Protein AF-A0A9P0MMF0-F1 (afdb_monomer)

pLDDT: mean 80.76, std 12.49, range [41.5, 97.56]

Radius of gyration: 21.93 Å; Cα contacts (8 Å, |Δi|>4): 156; chains: 1; bounding box: 60×28×64 Å

Nearest PDB structures (foldseek):
  7ung-assembly1_B9  TM=4.465E-01  e=8.624E+00  Homo sapiens

Sequence (219 aa):
MDAMSAESNEEVDNYVSAQYLHLIILSGMYTRLDRSHRLFTFVQLLIYLCILVFHYITIGLATLQLMEVSLVTFGEAVHFCLLIQLVIILIVFIQTKHNSIALFHRAMAENFFDYSENYEGIKERLKQEIRKERRFLVMIPILVGLAVVAIMVLTPQVDKYGTFDFSKISSDFNQHLPFPYMVYPYQNEQGFGYYASVILQLVVATLTGGSIGVSLSHL

Solvent-accessible surface area (backbone atoms only — not comparable to full-atom values): 12226 Å² total; per-residue (Å²): 135,87,82,76,52,70,71,63,38,53,55,31,52,49,46,48,40,68,75,51,40,67,47,42,51,69,27,54,69,44,75,69,76,47,81,87,51,36,64,59,46,51,52,51,49,51,51,50,52,53,53,50,53,52,48,40,54,30,38,50,57,31,27,66,61,27,59,78,33,24,60,67,61,19,52,52,39,50,50,51,39,53,50,50,52,50,46,53,52,50,38,54,52,44,63,78,38,41,68,62,54,50,52,52,47,37,47,61,59,70,42,76,66,79,72,86,57,97,46,69,70,56,55,53,50,50,53,51,50,53,50,51,51,52,52,52,60,61,43,48,64,54,53,52,50,51,49,52,53,48,46,70,65,46,47,69,61,52,49,77,79,44,62,71,43,67,69,64,48,63,74,77,31,52,77,87,44,95,67,28,67,53,62,64,100,61,74,46,92,56,69,69,40,26,56,51,50,49,52,52,51,52,51,49,51,46,29,47,54,32,43,50,52,56,57,59,75,75,113

Organism: Nezara viridula (NCBI:txid85310)

Secondary structure (DSSP, 8-state):
-----HHHHHHHHHHHHHHHTTHHHHTTS-----TTTHHHHHHHHHHHHHHHHHHHHHHHHHHHHHTTT-HHHHHHHHHHHHHHHHHHHHHHHHHHTHHHHHHHHHHHHTTSS---S--HHHHHHHHHHHHHHHHHHHHHHHHHHHHHHHHHHHHHHHHTTS---HHHHHHHS-TTSSSTT---SS--SSHHHHHHHHHHHHHHHHHHHHHHHHHHTT-

Structure (mmCIF, N/CA/C/O backbone):
data_AF-A0A9P0MMF0-F1
#
_entry.id   AF-A0A9P0MMF0-F1
#
loop_
_atom_site.group_PDB
_atom_site.id
_atom_site.type_symbol
_atom_site.label_atom_id
_atom_site.label_alt_id
_atom_site.label_comp_id
_atom_site.label_asym_id
_atom_site.label_entity_id
_atom_site.label_seq_id
_atom_site.pdbx_PDB_ins_code
_atom_site.Cartn_x
_atom_site.Cartn_y
_atom_site.Cartn_z
_atom_site.occupancy
_atom_site.B_iso_or_equiv
_atom_site.auth_seq_id
_atom_site.auth_comp_id
_atom_site.auth_asym_id
_atom_site.auth_atom_id
_atom_site.pdbx_PDB_model_num
ATOM 1 N N . MET A 1 1 ? -13.845 15.999 32.558 1.00 41.50 1 MET A N 1
ATOM 2 C CA . MET A 1 1 ? -14.325 14.883 31.717 1.00 41.50 1 MET A CA 1
ATOM 3 C C . MET A 1 1 ? -13.159 13.925 31.515 1.00 41.50 1 MET A C 1
ATOM 5 O O . MET A 1 1 ? -12.514 13.964 30.477 1.00 41.50 1 MET A O 1
ATOM 9 N N . ASP A 1 2 ? -12.858 13.109 32.528 1.00 44.44 2 ASP A N 1
ATOM 10 C CA . ASP A 1 2 ? -11.905 11.992 32.421 1.00 44.44 2 ASP A CA 1
ATOM 11 C C . ASP A 1 2 ? -12.627 10.790 31.803 1.00 44.44 2 ASP A C 1
ATOM 13 O O . ASP A 1 2 ? -12.943 9.807 32.462 1.00 44.44 2 ASP A O 1
ATOM 17 N N . ALA A 1 3 ? -12.982 10.915 30.523 1.00 47.97 3 ALA A N 1
ATOM 18 C CA . ALA A 1 3 ? -13.760 9.902 29.813 1.00 47.97 3 ALA A CA 1
ATOM 19 C C . ALA A 1 3 ? -12.915 8.707 29.327 1.00 47.97 3 ALA A C 1
ATOM 21 O O . ALA A 1 3 ? -13.451 7.820 28.678 1.00 47.97 3 ALA A O 1
ATOM 22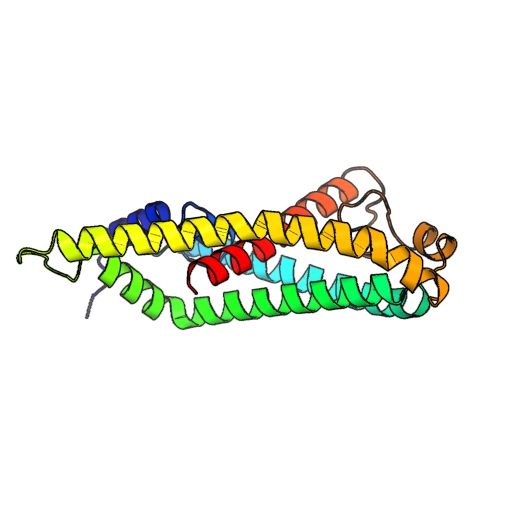 N N . MET A 1 4 ? -11.614 8.653 29.627 1.00 53.34 4 MET A N 1
ATOM 23 C CA . MET A 1 4 ? -10.721 7.561 29.218 1.00 53.34 4 MET A CA 1
ATOM 24 C C . MET A 1 4 ? -10.186 6.824 30.448 1.00 53.34 4 MET A C 1
ATOM 26 O O . MET A 1 4 ? -9.011 6.962 30.797 1.00 53.34 4 MET A O 1
ATOM 30 N N . SER A 1 5 ? -11.034 6.058 31.136 1.00 60.72 5 SER A N 1
ATOM 31 C CA . SER A 1 5 ? -10.500 5.028 32.029 1.00 60.72 5 SER A CA 1
ATOM 32 C C . SER A 1 5 ? -9.844 3.946 31.167 1.00 60.72 5 SER A C 1
ATOM 34 O O . SER A 1 5 ? -10.371 3.573 30.116 1.00 60.72 5 SER A O 1
ATOM 36 N N . ALA A 1 6 ? -8.672 3.469 31.593 1.00 60.72 6 ALA A N 1
ATOM 37 C CA . ALA A 1 6 ? -7.896 2.477 30.850 1.00 60.72 6 ALA A CA 1
ATOM 38 C C . ALA A 1 6 ? -8.685 1.176 30.604 1.00 60.72 6 ALA A C 1
ATOM 40 O O . ALA A 1 6 ? -8.571 0.608 29.526 1.00 60.72 6 ALA A O 1
ATOM 41 N N . GLU A 1 7 ? -9.544 0.773 31.546 1.00 57.06 7 GLU A N 1
ATOM 42 C CA . GLU A 1 7 ? -10.415 -0.405 31.410 1.00 57.06 7 GLU A CA 1
ATOM 43 C C . GLU A 1 7 ? -11.392 -0.288 30.227 1.00 57.06 7 GLU A C 1
ATOM 45 O O . GLU A 1 7 ? -11.557 -1.246 29.481 1.00 57.06 7 GLU A O 1
ATOM 50 N N . SER A 1 8 ? -11.969 0.896 29.968 1.00 64.50 8 SER A N 1
ATOM 51 C CA . SER A 1 8 ? -12.883 1.063 28.822 1.00 64.50 8 SER A CA 1
ATOM 52 C C . SER A 1 8 ? -12.167 1.037 27.467 1.00 64.50 8 SER A C 1
ATOM 54 O O . SER A 1 8 ? -12.783 0.734 26.450 1.00 64.50 8 SER A O 1
ATOM 56 N N . ASN A 1 9 ? -10.865 1.337 27.427 1.00 74.62 9 ASN A N 1
ATOM 57 C CA . ASN A 1 9 ? -10.094 1.312 26.183 1.00 74.62 9 ASN A CA 1
ATOM 58 C C . ASN A 1 9 ? -9.786 -0.125 25.740 1.00 74.62 9 ASN A C 1
ATOM 60 O O . ASN A 1 9 ? -9.809 -0.410 24.543 1.00 74.62 9 ASN A O 1
ATOM 64 N N . GLU A 1 10 ? -9.543 -1.029 26.692 1.00 79.62 10 GLU A N 1
ATOM 65 C CA . GLU A 1 10 ? -9.273 -2.441 26.410 1.00 79.62 10 GLU A CA 1
ATOM 66 C C . GLU A 1 10 ? -10.510 -3.145 25.825 1.00 79.62 10 GLU A C 1
ATOM 68 O O . GLU A 1 10 ? -10.402 -3.895 24.852 1.00 79.62 10 GLU A O 1
ATOM 73 N N . GLU A 1 11 ? -11.704 -2.853 26.348 1.00 78.88 11 GLU A N 1
ATOM 74 C CA . GLU A 1 11 ? -12.969 -3.370 25.806 1.00 78.88 11 GLU A CA 1
ATOM 75 C C . GLU A 1 11 ? -13.194 -2.937 24.349 1.00 78.88 11 GLU A C 1
ATOM 77 O O . GLU A 1 11 ? -13.577 -3.752 23.504 1.00 78.88 11 GLU A O 1
ATOM 82 N N . VAL A 1 12 ? -12.892 -1.674 24.030 1.00 79.56 12 VAL A N 1
ATOM 83 C CA . VAL A 1 12 ? -12.996 -1.135 22.667 1.00 79.56 12 VAL A CA 1
ATOM 84 C C . VAL A 1 12 ? -11.979 -1.787 21.734 1.00 79.56 12 VAL A C 1
ATOM 86 O O . VAL A 1 12 ? -12.347 -2.224 20.643 1.00 79.56 12 VAL A O 1
ATOM 89 N N . ASP A 1 13 ? -10.721 -1.915 22.159 1.00 82.38 13 ASP A N 1
ATOM 90 C CA . ASP A 1 13 ? -9.667 -2.555 21.366 1.00 82.38 13 ASP A CA 1
ATOM 91 C C . ASP A 1 13 ? -9.987 -4.041 21.087 1.00 82.38 13 ASP A C 1
ATOM 93 O O . ASP A 1 13 ? -9.744 -4.536 19.976 1.00 82.38 13 ASP A O 1
ATOM 97 N N . ASN A 1 14 ? -10.585 -4.745 22.055 1.00 83.06 14 ASN A N 1
ATOM 98 C CA . ASN A 1 14 ? -11.053 -6.123 21.895 1.00 83.06 14 ASN A CA 1
ATOM 99 C C . ASN A 1 14 ? -12.240 -6.220 20.930 1.00 83.06 14 ASN A C 1
ATOM 101 O O . ASN A 1 14 ? -12.246 -7.090 20.056 1.00 83.06 14 ASN A O 1
ATOM 105 N N . TYR A 1 15 ? -13.211 -5.307 21.031 1.00 82.50 15 TYR A N 1
ATOM 106 C CA . TYR A 1 15 ? -14.334 -5.230 20.096 1.00 82.50 15 TYR A CA 1
ATOM 107 C C . TYR A 1 15 ? -13.856 -4.983 18.658 1.00 82.50 15 TYR A C 1
ATOM 109 O O . TYR A 1 15 ? -14.227 -5.721 17.745 1.00 82.50 15 TYR A O 1
ATOM 117 N N . VAL A 1 16 ? -12.978 -3.995 18.460 1.00 81.19 16 VAL A N 1
ATOM 118 C CA . VAL A 1 16 ? -12.380 -3.666 17.155 1.00 81.19 16 VAL A CA 1
ATOM 119 C C . VAL A 1 16 ? -11.636 -4.874 16.588 1.00 81.19 16 VAL A C 1
ATOM 121 O O . VAL A 1 16 ? -11.843 -5.240 15.432 1.00 81.19 16 VAL A O 1
ATOM 124 N N . SER A 1 17 ? -10.819 -5.543 17.405 1.00 80.06 17 SER A N 1
ATOM 125 C CA . SER A 1 17 ? -10.075 -6.734 16.975 1.00 80.06 17 SER A CA 1
ATOM 126 C C . SER A 1 17 ? -10.996 -7.906 16.620 1.00 80.06 17 SER A C 1
ATOM 128 O O . SER A 1 17 ? -10.697 -8.657 15.694 1.00 80.06 17 SER A O 1
ATOM 130 N N . ALA A 1 18 ? -12.123 -8.065 17.318 1.00 81.19 18 ALA A N 1
ATOM 131 C CA . ALA A 1 18 ? -13.101 -9.109 17.027 1.00 81.19 18 ALA A CA 1
A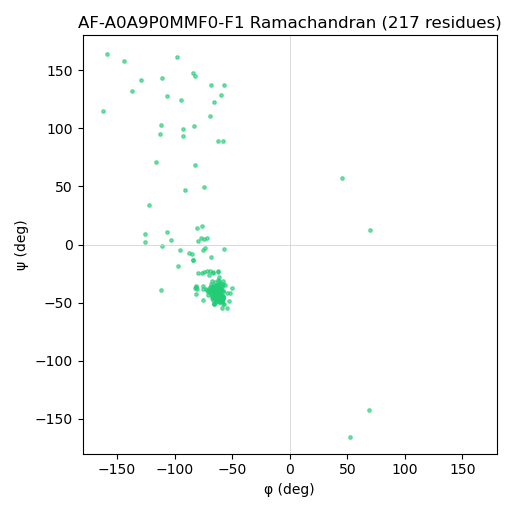TOM 132 C C . ALA A 1 18 ? -13.890 -8.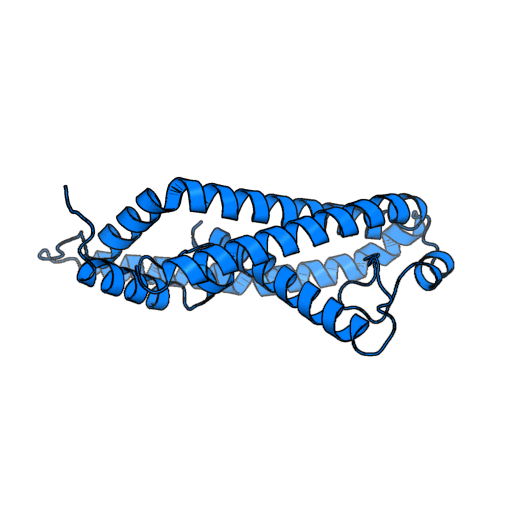836 15.734 1.00 81.19 18 ALA A C 1
ATOM 134 O O . ALA A 1 18 ? -14.144 -9.770 14.974 1.00 81.19 18 ALA A O 1
ATOM 135 N N . GLN A 1 19 ? -14.264 -7.578 15.471 1.00 76.69 19 GLN A N 1
ATOM 136 C CA . GLN A 1 19 ? -15.075 -7.208 14.302 1.00 76.69 19 GLN A CA 1
ATOM 137 C C . GLN A 1 19 ? -14.252 -7.070 13.020 1.00 76.69 19 GLN A C 1
ATOM 139 O O . GLN A 1 19 ? -14.659 -7.554 11.965 1.00 76.69 19 GLN A O 1
ATOM 144 N N . TYR A 1 20 ? -13.077 -6.447 13.104 1.00 71.06 20 TYR A N 1
ATOM 145 C CA . TYR A 1 20 ? -12.258 -6.114 11.933 1.00 71.06 20 TYR A CA 1
ATOM 146 C C . TYR A 1 20 ? -11.068 -7.048 11.740 1.00 71.06 20 TYR A C 1
ATOM 148 O O . TYR A 1 20 ? -10.242 -6.827 10.848 1.00 71.06 20 TYR A O 1
ATOM 156 N N . LEU A 1 21 ? -10.960 -8.084 12.581 1.00 76.44 21 LEU A N 1
ATOM 157 C CA . LEU A 1 21 ? -9.743 -8.875 12.737 1.00 76.44 21 LEU A CA 1
ATOM 158 C C . LEU A 1 21 ? -8.540 -7.949 13.018 1.00 76.44 21 LEU A C 1
ATOM 160 O O . LEU A 1 21 ? -8.664 -6.754 13.293 1.00 76.44 21 LEU A O 1
ATOM 164 N N . HIS A 1 22 ? -7.326 -8.474 12.902 1.00 76.56 22 HIS A N 1
ATOM 165 C CA . HIS A 1 22 ? -6.120 -7.649 12.983 1.00 76.56 22 HIS A CA 1
ATOM 166 C C . HIS A 1 22 ? -5.868 -6.803 11.717 1.00 76.56 22 HIS A C 1
ATOM 168 O O . HIS A 1 22 ? -4.848 -6.123 11.639 1.00 76.56 22 HIS A O 1
ATOM 174 N N . LEU A 1 23 ? -6.778 -6.802 10.730 1.00 76.88 23 LEU A N 1
ATOM 175 C CA . LEU A 1 23 ? -6.591 -6.111 9.446 1.00 76.88 23 LEU A CA 1
ATOM 176 C C . LEU A 1 23 ? -6.602 -4.587 9.589 1.00 76.88 23 LEU A C 1
ATOM 178 O O . LEU A 1 23 ? -5.781 -3.909 8.971 1.00 76.88 23 LEU A O 1
ATOM 182 N N . ILE A 1 24 ? -7.481 -4.034 10.428 1.00 82.75 24 ILE A N 1
ATOM 183 C CA . ILE A 1 24 ? -7.551 -2.579 10.644 1.00 82.75 24 ILE A CA 1
ATOM 184 C C . ILE A 1 24 ? -6.298 -2.038 11.353 1.00 82.75 24 ILE A C 1
ATOM 186 O O . ILE A 1 24 ? -5.840 -0.930 11.079 1.00 82.75 24 ILE A O 1
ATOM 190 N N . ILE A 1 25 ? -5.691 -2.865 12.209 1.00 83.25 25 ILE A N 1
ATOM 191 C CA . ILE A 1 25 ? -4.440 -2.552 12.908 1.00 83.25 25 ILE A CA 1
ATOM 192 C C . ILE A 1 25 ? -3.256 -2.673 11.940 1.00 83.25 25 ILE A C 1
ATOM 194 O O . ILE A 1 25 ? -2.434 -1.763 11.850 1.00 83.25 25 ILE A O 1
ATOM 198 N N . LEU A 1 26 ? -3.184 -3.769 11.176 1.00 82.50 26 LEU A N 1
ATOM 199 C CA . LEU A 1 26 ? -2.110 -4.005 10.202 1.00 82.50 26 LEU A CA 1
ATOM 200 C C . LEU A 1 26 ? -2.097 -2.971 9.070 1.00 82.50 26 LEU A C 1
ATOM 202 O O . LEU A 1 26 ? -1.027 -2.584 8.615 1.00 82.50 26 LEU A O 1
ATOM 206 N N . SER A 1 27 ? -3.266 -2.488 8.646 1.00 85.56 27 SER A N 1
ATOM 207 C CA . SER A 1 27 ? -3.392 -1.424 7.638 1.00 85.56 27 SER A CA 1
ATOM 208 C C . SER A 1 27 ? -3.061 -0.021 8.166 1.00 85.56 27 SER A C 1
ATOM 210 O O . SER A 1 27 ? -3.063 0.937 7.397 1.00 85.56 27 SER A O 1
ATOM 212 N N . GLY A 1 28 ? -2.788 0.135 9.468 1.00 83.88 28 GLY A N 1
ATOM 213 C CA . GLY A 1 28 ? -2.536 1.441 10.087 1.00 83.88 28 GLY A CA 1
ATOM 214 C C . GLY A 1 28 ? -3.778 2.340 10.183 1.00 83.88 28 GLY A C 1
ATOM 215 O O . GLY A 1 28 ? -3.655 3.529 10.483 1.00 83.88 28 GLY A O 1
ATOM 216 N N . MET A 1 29 ? -4.967 1.780 9.942 1.00 85.69 29 MET A N 1
ATOM 217 C CA . MET A 1 29 ? -6.261 2.473 9.983 1.00 85.69 29 MET A CA 1
ATOM 218 C C . MET A 1 29 ? -6.845 2.537 11.402 1.00 85.69 29 MET A C 1
ATOM 220 O O . MET A 1 29 ? -7.835 3.222 11.637 1.00 85.69 29 MET A O 1
ATOM 224 N N . TYR A 1 30 ? -6.239 1.846 12.367 1.00 85.69 30 TYR A N 1
ATOM 225 C CA . TYR A 1 30 ? -6.592 1.947 13.777 1.00 85.69 30 TYR A CA 1
ATOM 226 C C . TYR A 1 30 ? -5.338 2.004 14.639 1.00 85.69 30 TYR A C 1
ATOM 228 O O . TYR A 1 30 ? -4.425 1.190 14.486 1.00 85.69 30 TYR A O 1
ATOM 236 N N . THR A 1 31 ? -5.304 2.961 15.561 1.00 85.38 31 THR A N 1
ATOM 237 C CA . THR A 1 31 ? -4.245 3.083 16.559 1.00 85.38 31 THR A CA 1
ATOM 238 C C . THR A 1 31 ? -4.780 2.649 17.915 1.00 85.38 31 THR A C 1
ATOM 240 O O . THR A 1 31 ? -5.827 3.117 18.354 1.00 85.38 31 THR A O 1
ATOM 243 N N . ARG A 1 32 ? -4.069 1.720 18.569 1.00 82.56 32 ARG A N 1
ATOM 244 C CA . ARG A 1 32 ? -4.454 1.210 19.890 1.00 82.56 32 ARG A CA 1
ATOM 245 C C . ARG A 1 32 ? -4.564 2.344 20.904 1.00 82.56 32 ARG A C 1
ATOM 247 O O . ARG A 1 32 ? -3.691 3.216 20.961 1.00 82.56 32 ARG A O 1
ATOM 254 N N . LEU A 1 33 ? -5.613 2.290 21.720 1.00 77.75 33 LEU A N 1
ATOM 255 C CA . LEU A 1 33 ? -5.929 3.316 22.718 1.00 77.75 33 LEU A CA 1
ATOM 256 C C . LEU A 1 33 ? -5.158 3.114 24.032 1.00 77.75 33 LEU A C 1
ATOM 258 O O . LEU A 1 33 ? -5.078 4.023 24.865 1.00 77.75 33 LEU A O 1
ATOM 262 N N . ASP A 1 34 ? -4.543 1.946 24.203 1.00 79.62 34 ASP A N 1
ATOM 263 C CA . ASP A 1 34 ? -3.713 1.620 25.355 1.00 79.62 34 ASP A CA 1
ATOM 264 C C . ASP A 1 34 ? -2.506 2.545 25.525 1.00 79.62 34 ASP A C 1
ATOM 266 O O . ASP A 1 34 ? -1.633 2.679 24.658 1.00 79.62 34 ASP A O 1
ATOM 270 N N . ARG A 1 35 ? -2.365 3.093 26.737 1.00 77.62 35 ARG A N 1
ATOM 271 C CA . ARG A 1 35 ? -1.243 3.971 27.099 1.00 77.62 35 ARG A CA 1
ATOM 272 C C . ARG A 1 35 ? 0.118 3.276 26.976 1.00 77.62 35 ARG A C 1
ATOM 274 O O . ARG A 1 35 ? 1.091 3.941 26.626 1.00 77.62 35 ARG A O 1
ATOM 281 N N . SER A 1 36 ? 0.182 1.967 27.235 1.00 81.50 36 SER A N 1
ATOM 282 C CA . SER A 1 36 ? 1.419 1.174 27.139 1.00 81.50 36 SER A CA 1
ATOM 283 C C . SER A 1 36 ? 1.896 1.013 25.688 1.00 81.50 36 SER A C 1
ATOM 285 O O . SER A 1 36 ? 3.086 1.136 25.402 1.00 81.50 36 SER A O 1
ATOM 287 N N . HIS A 1 37 ? 0.963 0.847 24.746 1.00 82.69 37 HIS A N 1
ATOM 288 C CA . HIS A 1 37 ? 1.261 0.585 23.334 1.00 82.69 37 HIS A CA 1
ATOM 289 C C . HIS A 1 37 ? 1.269 1.843 22.457 1.00 82.69 37 HIS A C 1
ATOM 291 O O . HIS A 1 37 ? 1.615 1.774 21.276 1.00 82.69 37 HIS A O 1
ATOM 297 N N . ARG A 1 38 ? 0.921 3.009 23.013 1.00 82.25 38 ARG A N 1
ATOM 298 C CA . ARG A 1 38 ? 0.817 4.265 22.261 1.00 82.25 38 ARG A CA 1
ATOM 299 C C . ARG A 1 38 ? 2.123 4.667 21.573 1.00 82.25 38 ARG A C 1
ATOM 301 O O . ARG A 1 38 ? 2.094 5.067 20.413 1.00 82.25 38 ARG A O 1
ATOM 308 N N . LEU A 1 39 ? 3.265 4.552 22.260 1.00 86.75 39 LEU A N 1
ATOM 309 C CA . LEU A 1 39 ? 4.565 4.887 21.664 1.00 86.75 39 LEU A CA 1
ATOM 310 C C . LEU A 1 39 ? 4.902 3.938 20.507 1.00 86.75 39 LEU A C 1
ATOM 312 O O . LEU A 1 39 ? 5.298 4.395 19.440 1.00 86.75 39 LEU A O 1
ATOM 316 N N . PHE A 1 40 ? 4.694 2.635 20.704 1.00 89.00 40 PHE A N 1
ATOM 317 C CA . PHE A 1 40 ? 4.931 1.625 19.674 1.00 89.00 40 PHE A CA 1
ATOM 318 C C . PHE A 1 40 ? 4.064 1.872 18.435 1.00 89.00 40 PHE A C 1
ATOM 320 O O . PHE A 1 40 ? 4.569 1.908 17.318 1.00 89.00 40 PHE A O 1
ATOM 327 N N . THR A 1 41 ? 2.777 2.139 18.648 1.00 87.56 41 THR A N 1
ATOM 328 C CA . THR A 1 41 ? 1.813 2.415 17.578 1.00 87.56 41 THR A CA 1
ATOM 329 C C . THR A 1 41 ? 2.176 3.686 16.806 1.00 87.56 41 THR A C 1
ATOM 331 O O . THR A 1 41 ? 2.104 3.716 15.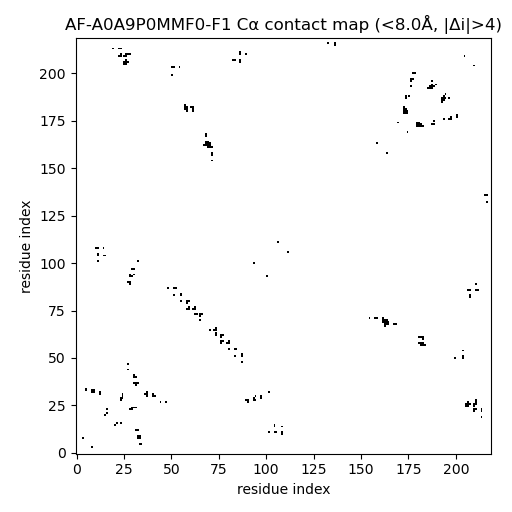580 1.00 87.56 41 THR A O 1
ATOM 334 N N . PHE A 1 42 ? 2.623 4.733 17.505 1.00 89.75 42 PHE A N 1
ATOM 335 C CA . PHE A 1 42 ? 3.094 5.962 16.869 1.00 89.75 42 PHE A CA 1
ATOM 336 C C . PHE A 1 42 ? 4.344 5.726 16.009 1.00 89.75 42 PHE A C 1
ATOM 338 O O . PHE A 1 42 ? 4.404 6.188 14.870 1.00 89.75 42 PHE A O 1
ATOM 345 N N . VAL A 1 43 ? 5.322 4.973 16.525 1.00 92.38 43 VAL A N 1
ATOM 346 C CA . VAL A 1 43 ? 6.535 4.610 15.776 1.00 92.38 43 VAL A CA 1
ATOM 347 C C . VAL A 1 43 ? 6.188 3.755 14.556 1.00 92.38 43 VAL A C 1
ATOM 349 O O . VAL A 1 43 ? 6.689 4.025 13.468 1.00 92.38 43 VAL A O 1
ATOM 352 N N . GLN A 1 44 ? 5.293 2.776 14.701 1.00 92.44 44 GLN A N 1
ATOM 353 C CA . GLN A 1 44 ? 4.801 1.954 13.594 1.00 92.44 44 GLN A CA 1
ATOM 354 C C . GLN A 1 44 ? 4.153 2.815 12.500 1.00 92.44 44 GLN A C 1
ATOM 356 O O . GLN A 1 44 ? 4.474 2.651 11.325 1.00 92.44 44 GLN A O 1
ATOM 361 N N . LEU A 1 45 ? 3.296 3.770 12.876 1.00 92.75 45 LEU A N 1
ATOM 362 C CA . LEU A 1 45 ? 2.648 4.677 11.929 1.00 92.75 45 LEU A CA 1
ATOM 363 C C . LEU A 1 45 ? 3.659 5.565 11.193 1.00 92.75 45 LEU A C 1
ATOM 365 O O . LEU A 1 45 ? 3.549 5.754 9.982 1.00 92.75 45 LEU A O 1
ATOM 369 N N . LEU A 1 46 ? 4.666 6.075 11.907 1.00 95.44 46 LEU A N 1
ATOM 370 C CA . LEU A 1 46 ? 5.746 6.850 11.303 1.00 95.44 46 LEU A CA 1
ATOM 371 C C . LEU A 1 46 ? 6.527 6.005 10.286 1.00 95.44 46 LEU A C 1
ATOM 373 O O . LEU A 1 46 ? 6.764 6.461 9.170 1.00 95.44 46 LEU A O 1
ATOM 377 N N . ILE A 1 47 ? 6.866 4.761 10.641 1.00 95.81 47 ILE A N 1
ATOM 378 C CA . ILE A 1 47 ? 7.539 3.815 9.740 1.00 95.81 47 ILE A CA 1
ATOM 379 C C . ILE A 1 47 ? 6.682 3.558 8.495 1.00 95.81 47 ILE A C 1
ATOM 381 O O . ILE A 1 47 ? 7.199 3.627 7.381 1.00 95.81 47 ILE A O 1
ATOM 385 N N . TYR A 1 48 ? 5.379 3.314 8.654 1.00 95.31 48 TYR A N 1
ATOM 386 C CA . TYR A 1 48 ? 4.467 3.094 7.529 1.00 95.31 48 TYR A CA 1
ATOM 387 C C . TYR A 1 48 ? 4.389 4.305 6.603 1.00 95.31 48 TYR A C 1
ATOM 389 O O . TYR A 1 48 ? 4.513 4.148 5.389 1.00 95.31 48 TYR A O 1
ATOM 397 N N . LEU A 1 49 ? 4.265 5.515 7.155 1.00 96.19 49 LEU A N 1
ATOM 398 C CA . LEU A 1 49 ? 4.276 6.745 6.363 1.00 96.19 49 LEU A CA 1
ATOM 399 C C . LEU A 1 49 ? 5.600 6.926 5.614 1.00 96.19 49 LEU A C 1
ATOM 401 O O . LEU A 1 49 ? 5.581 7.232 4.424 1.00 96.19 49 LEU A O 1
ATOM 405 N N . CYS A 1 50 ? 6.741 6.683 6.263 1.00 97.44 50 CYS A N 1
ATOM 406 C CA . CYS A 1 50 ? 8.047 6.746 5.607 1.00 97.44 50 CYS A CA 1
ATOM 407 C C . CYS A 1 50 ? 8.157 5.743 4.450 1.00 97.44 50 CYS A C 1
ATOM 409 O O . CYS A 1 50 ? 8.613 6.114 3.369 1.00 97.44 50 CYS A O 1
ATOM 411 N N . ILE A 1 51 ? 7.708 4.498 4.649 1.00 97.06 51 ILE A N 1
ATOM 412 C CA . ILE A 1 51 ? 7.713 3.462 3.607 1.00 97.06 51 ILE A CA 1
ATOM 413 C C . ILE A 1 51 ? 6.808 3.866 2.436 1.00 97.06 51 ILE A C 1
ATOM 415 O O . ILE A 1 51 ? 7.237 3.768 1.286 1.00 97.06 51 ILE A O 1
ATOM 419 N N . LEU A 1 52 ? 5.589 4.345 2.706 1.00 96.69 52 LEU A N 1
ATOM 420 C CA . LEU A 1 52 ? 4.641 4.763 1.669 1.00 96.69 52 LEU A CA 1
ATOM 421 C C . LEU A 1 52 ? 5.159 5.966 0.875 1.00 96.69 52 LEU A C 1
ATOM 423 O O . LEU A 1 52 ? 5.117 5.939 -0.350 1.00 96.69 52 LEU A O 1
ATOM 427 N N . VAL A 1 53 ? 5.701 6.990 1.542 1.00 97.56 53 VAL A N 1
ATOM 428 C CA . VAL A 1 53 ? 6.291 8.163 0.872 1.00 97.56 53 VAL A CA 1
ATOM 429 C C . VAL A 1 53 ? 7.505 7.762 0.035 1.00 97.56 53 VAL A C 1
ATOM 431 O O . VAL A 1 53 ? 7.639 8.206 -1.104 1.00 97.56 53 VAL A O 1
ATOM 434 N N . PHE A 1 54 ? 8.363 6.882 0.556 1.00 97.12 54 PHE A N 1
ATOM 435 C CA . PHE A 1 54 ? 9.497 6.352 -0.198 1.00 97.12 54 PHE A CA 1
ATOM 436 C C . PHE A 1 54 ? 9.046 5.622 -1.477 1.00 97.12 54 PHE A C 1
ATOM 438 O O . PHE A 1 54 ? 9.592 5.881 -2.552 1.00 97.12 54 PHE A O 1
ATOM 445 N N . HIS A 1 55 ? 8.019 4.766 -1.396 1.00 96.75 55 HIS A N 1
ATOM 446 C CA . HIS A 1 55 ? 7.476 4.072 -2.574 1.00 96.75 55 HIS A CA 1
ATOM 447 C C . HIS A 1 55 ? 6.748 5.021 -3.528 1.00 96.75 55 HIS A C 1
ATOM 449 O O . HIS A 1 55 ? 6.886 4.891 -4.738 1.00 96.75 55 HIS A O 1
ATOM 455 N N . TYR A 1 56 ? 6.039 6.024 -3.009 1.00 96.06 56 TYR A N 1
ATOM 456 C CA . TYR A 1 56 ? 5.393 7.047 -3.829 1.00 96.06 56 TYR A CA 1
ATOM 457 C C . TYR A 1 56 ? 6.408 7.808 -4.693 1.00 96.06 56 TYR A C 1
ATOM 459 O O . TYR A 1 56 ? 6.201 7.969 -5.894 1.00 96.06 56 TYR A O 1
ATOM 467 N N . ILE A 1 57 ? 7.529 8.232 -4.099 1.00 96.12 57 ILE A N 1
ATOM 468 C CA . ILE A 1 57 ? 8.588 8.959 -4.815 1.00 96.12 57 ILE A CA 1
ATOM 469 C C . ILE A 1 57 ? 9.264 8.054 -5.851 1.00 96.12 57 ILE A C 1
ATOM 471 O O . ILE A 1 57 ? 9.430 8.452 -7.000 1.00 96.12 57 ILE A O 1
ATOM 475 N N . THR A 1 58 ? 9.649 6.838 -5.465 1.00 94.69 58 THR A N 1
ATOM 476 C CA . THR A 1 58 ? 10.376 5.904 -6.347 1.00 94.69 58 THR A CA 1
ATOM 477 C C . THR A 1 58 ? 9.522 5.415 -7.518 1.00 94.69 58 THR A C 1
ATOM 479 O O . THR A 1 58 ? 10.006 5.415 -8.649 1.00 94.69 58 THR A O 1
ATOM 482 N N . ILE A 1 59 ? 8.245 5.080 -7.293 1.00 94.50 59 ILE A N 1
ATOM 483 C CA . ILE A 1 59 ? 7.310 4.738 -8.377 1.00 94.50 59 ILE A CA 1
ATOM 484 C C . ILE A 1 59 ? 7.020 5.974 -9.234 1.00 94.50 59 ILE A C 1
ATOM 486 O O . ILE A 1 59 ? 6.977 5.865 -10.456 1.00 94.50 59 ILE A O 1
ATOM 490 N N . GLY A 1 60 ? 6.895 7.164 -8.637 1.00 93.44 60 GLY A N 1
ATOM 491 C CA . GLY A 1 60 ? 6.707 8.409 -9.387 1.00 93.44 60 GLY A CA 1
ATOM 492 C C . GLY A 1 60 ? 7.868 8.706 -10.342 1.00 93.44 60 GLY A C 1
ATOM 493 O O . GLY A 1 60 ? 7.643 9.041 -11.503 1.00 93.44 60 GLY A O 1
ATOM 494 N N . LEU A 1 61 ? 9.111 8.509 -9.892 1.00 92.25 61 LEU A N 1
ATOM 495 C CA . LEU A 1 61 ? 10.303 8.638 -10.738 1.00 92.25 61 LEU A CA 1
ATOM 496 C C . LEU A 1 61 ? 10.334 7.585 -11.852 1.00 92.25 61 LEU A C 1
ATOM 498 O O . LEU A 1 61 ? 10.595 7.926 -13.004 1.00 92.25 61 LEU A O 1
ATOM 502 N N . ALA A 1 62 ? 10.018 6.329 -11.531 1.00 90.94 62 ALA A N 1
ATOM 503 C CA . ALA A 1 62 ? 9.930 5.268 -12.529 1.00 90.94 62 ALA A CA 1
ATOM 504 C C . ALA A 1 62 ? 8.833 5.528 -13.571 1.00 90.94 62 ALA A C 1
ATOM 506 O O . ALA A 1 62 ? 9.020 5.271 -14.756 1.00 90.94 62 ALA A O 1
ATOM 507 N N . THR A 1 63 ? 7.706 6.104 -13.151 1.00 91.69 63 THR A N 1
ATOM 508 C CA . THR A 1 63 ? 6.589 6.457 -14.033 1.00 91.69 63 THR A CA 1
ATOM 509 C C . THR A 1 63 ? 7.040 7.416 -15.136 1.00 91.69 63 THR A C 1
ATOM 511 O O . THR A 1 63 ? 6.669 7.234 -16.292 1.00 91.69 63 THR A O 1
ATOM 514 N N . LEU A 1 64 ? 7.901 8.392 -14.824 1.00 89.62 64 LEU A N 1
ATOM 515 C CA . LEU A 1 64 ? 8.453 9.304 -15.834 1.00 89.62 64 LEU A CA 1
ATOM 516 C C . LEU A 1 64 ? 9.291 8.568 -16.890 1.00 89.62 64 LEU A C 1
ATOM 518 O O . LEU A 1 64 ? 9.220 8.911 -18.066 1.00 89.62 64 LEU A O 1
ATOM 522 N N . GLN A 1 65 ? 10.042 7.539 -16.490 1.00 88.81 65 GLN A N 1
ATOM 523 C CA . GLN A 1 65 ? 10.843 6.721 -17.409 1.00 88.81 65 GLN A CA 1
ATOM 524 C C . GLN A 1 65 ? 9.962 5.807 -18.272 1.00 88.81 65 GLN A C 1
ATOM 526 O O . GLN A 1 65 ? 10.208 5.648 -19.466 1.00 88.81 65 GLN A O 1
ATOM 531 N N . LEU A 1 66 ? 8.898 5.244 -17.689 1.00 88.44 66 LEU A N 1
ATOM 532 C CA . LEU A 1 66 ? 7.970 4.341 -18.374 1.00 88.44 66 LEU A CA 1
ATOM 533 C C . LEU A 1 66 ? 7.148 5.023 -19.472 1.00 88.44 66 LEU A C 1
ATOM 535 O O . LEU A 1 66 ? 6.714 4.344 -20.402 1.00 88.44 66 LEU A O 1
ATOM 539 N N . MET A 1 67 ? 6.959 6.345 -19.399 1.00 85.62 67 MET A N 1
ATOM 540 C CA . MET A 1 67 ? 6.207 7.114 -20.398 1.00 85.62 67 MET A CA 1
ATOM 541 C C . MET A 1 67 ? 6.761 6.933 -21.819 1.00 85.62 67 MET A C 1
ATOM 543 O O . MET A 1 67 ? 5.996 6.897 -22.780 1.00 85.62 67 MET A O 1
ATOM 547 N N . GLU A 1 68 ? 8.079 6.786 -21.951 1.00 83.19 68 GLU A N 1
ATOM 548 C CA . GLU A 1 68 ? 8.748 6.585 -23.241 1.00 83.19 68 GLU A CA 1
ATOM 549 C C . GLU A 1 68 ? 8.753 5.123 -23.706 1.00 83.19 68 GLU A C 1
ATOM 551 O O . GLU A 1 68 ? 9.100 4.848 -24.853 1.00 83.19 68 GLU A O 1
ATOM 556 N N . VAL A 1 69 ? 8.428 4.181 -22.816 1.00 84.00 69 VAL A N 1
ATOM 557 C CA . VAL A 1 69 ? 8.677 2.746 -23.015 1.00 84.00 69 VAL A CA 1
ATOM 558 C C . VAL A 1 69 ? 7.392 1.951 -23.187 1.00 84.00 69 VAL A C 1
ATOM 560 O O . VAL A 1 69 ? 7.344 1.017 -23.974 1.00 84.00 69 VAL A O 1
ATOM 563 N N . SER A 1 70 ? 6.344 2.273 -22.435 1.00 84.25 70 SER A N 1
ATOM 564 C CA . SER A 1 70 ? 5.070 1.564 -22.515 1.00 84.25 70 SER A CA 1
ATOM 565 C C . SER A 1 70 ? 3.973 2.406 -21.886 1.00 84.25 70 SER A C 1
ATOM 567 O O . SER A 1 70 ? 3.957 2.616 -20.673 1.00 84.25 70 SER A O 1
ATOM 569 N N . LEU A 1 71 ? 3.011 2.848 -22.700 1.00 81.81 71 LEU A N 1
ATOM 570 C CA . LEU A 1 71 ? 1.855 3.604 -22.210 1.00 81.81 71 LEU A CA 1
ATOM 571 C C . LEU A 1 71 ? 1.012 2.782 -21.219 1.00 81.81 71 LEU A C 1
ATOM 573 O O . LEU A 1 71 ? 0.460 3.338 -20.272 1.00 81.81 71 LEU A O 1
ATOM 577 N N . VAL A 1 72 ? 0.935 1.461 -21.418 1.00 84.56 72 VAL A N 1
ATOM 578 C CA . VAL A 1 72 ? 0.206 0.543 -20.531 1.00 84.56 72 VAL A CA 1
ATOM 579 C C . VAL A 1 72 ? 0.873 0.497 -19.158 1.00 84.56 72 VAL A C 1
ATOM 581 O O . VAL A 1 72 ? 0.221 0.745 -18.146 1.00 84.56 72 VAL A O 1
ATOM 584 N N . THR A 1 73 ? 2.186 0.261 -19.127 1.00 85.88 73 THR A N 1
ATOM 585 C CA . THR A 1 73 ? 2.963 0.182 -17.881 1.00 85.88 73 THR A CA 1
ATOM 586 C C . THR A 1 73 ? 3.040 1.535 -17.177 1.00 85.88 73 THR A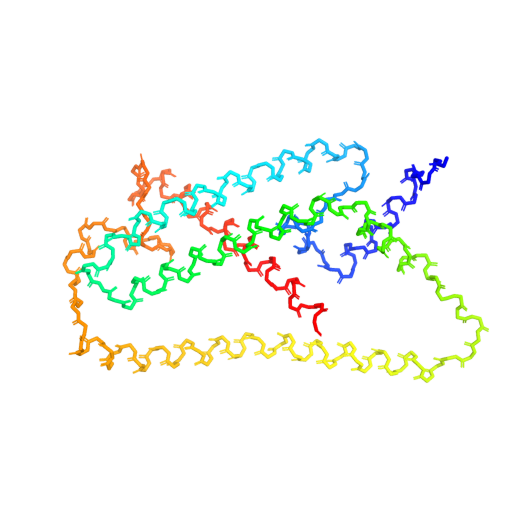 C 1
ATOM 588 O O . THR A 1 73 ? 2.968 1.609 -15.953 1.00 85.88 73 THR A O 1
ATOM 591 N N . PHE A 1 74 ? 3.118 2.625 -17.944 1.00 88.38 74 PHE A N 1
ATOM 592 C CA . PHE A 1 74 ? 2.970 3.983 -17.430 1.00 88.38 74 PHE A CA 1
ATOM 593 C C . PHE A 1 74 ? 1.621 4.169 -16.724 1.00 88.38 74 PHE A C 1
ATOM 595 O O . PHE A 1 74 ? 1.587 4.616 -15.580 1.00 88.38 74 PHE A O 1
ATOM 602 N N . GLY A 1 75 ? 0.513 3.795 -17.373 1.00 86.88 75 GLY A N 1
ATOM 603 C CA . GLY A 1 75 ? -0.826 3.898 -16.790 1.00 86.88 75 GLY A CA 1
ATOM 604 C C . GLY A 1 75 ? -0.978 3.080 -15.504 1.00 86.88 75 GLY A C 1
ATOM 605 O O . GLY A 1 75 ? -1.556 3.564 -14.530 1.00 86.88 75 GLY A O 1
ATOM 606 N N . GLU A 1 76 ? -0.406 1.876 -15.473 1.00 90.31 76 GLU A N 1
ATOM 607 C CA . GLU A 1 76 ? -0.348 1.030 -14.277 1.00 90.31 76 GLU A CA 1
ATOM 608 C C . GLU A 1 76 ? 0.446 1.697 -13.140 1.00 90.31 76 GLU A C 1
ATOM 610 O O . GLU A 1 76 ? -0.042 1.787 -12.011 1.00 90.31 76 GLU A O 1
ATOM 615 N N . ALA A 1 77 ? 1.633 2.236 -13.430 1.00 91.75 77 ALA A N 1
ATOM 616 C CA . ALA A 1 77 ? 2.460 2.917 -12.436 1.00 91.75 77 ALA A CA 1
ATOM 617 C C . ALA A 1 77 ? 1.778 4.183 -11.879 1.00 91.75 77 ALA A C 1
ATOM 619 O O . ALA A 1 77 ? 1.759 4.388 -10.662 1.00 91.75 77 ALA A O 1
ATOM 620 N N . VAL A 1 78 ? 1.120 4.976 -12.738 1.00 90.94 78 VAL A N 1
ATOM 621 C CA . VAL A 1 78 ? 0.284 6.118 -12.321 1.00 90.94 78 VAL A CA 1
ATOM 622 C C . VAL A 1 78 ? -0.833 5.659 -11.383 1.00 90.94 78 VAL A C 1
ATOM 624 O O . VAL A 1 78 ? -1.058 6.284 -10.344 1.00 90.94 78 VAL A O 1
ATOM 627 N N . HIS A 1 79 ? -1.523 4.566 -11.718 1.00 91.56 79 HIS A N 1
ATOM 628 C CA . HIS A 1 79 ? -2.588 4.024 -10.878 1.00 91.56 79 HIS A CA 1
ATOM 629 C C . HIS A 1 79 ? -2.069 3.637 -9.486 1.00 91.56 79 HIS A C 1
ATOM 631 O O . HIS A 1 79 ? -2.662 4.040 -8.483 1.00 91.56 79 HIS A O 1
ATOM 637 N N . PHE A 1 80 ? -0.929 2.943 -9.402 1.00 92.75 80 PHE A N 1
ATOM 638 C CA . PHE A 1 80 ? -0.304 2.611 -8.118 1.00 92.75 80 PHE A CA 1
ATOM 639 C C . PHE A 1 80 ? 0.126 3.851 -7.324 1.00 92.75 80 PHE A C 1
ATOM 641 O O . PHE A 1 80 ? -0.094 3.896 -6.112 1.00 92.75 80 PHE A O 1
ATOM 648 N N . CYS A 1 81 ? 0.670 4.884 -7.976 1.00 92.62 81 CYS A N 1
ATOM 649 C CA . CYS A 1 81 ? 0.981 6.159 -7.321 1.00 92.62 81 CYS A CA 1
ATOM 650 C C . CYS A 1 81 ? -0.261 6.804 -6.693 1.00 92.62 81 CYS A C 1
ATOM 652 O O . CYS A 1 81 ? -0.217 7.200 -5.526 1.00 92.62 81 CYS A O 1
ATOM 654 N N . LEU A 1 82 ? -1.374 6.876 -7.432 1.00 91.56 82 LEU A N 1
ATOM 655 C CA . LEU A 1 82 ? -2.639 7.421 -6.925 1.00 91.56 82 LEU A CA 1
ATOM 656 C C . LEU A 1 82 ? -3.189 6.593 -5.760 1.00 91.56 82 LEU A C 1
ATOM 658 O O . LEU A 1 82 ? -3.712 7.145 -4.793 1.00 91.56 82 LEU A O 1
ATOM 662 N N . LEU A 1 83 ? -3.036 5.273 -5.831 1.00 93.06 83 LEU A N 1
ATOM 663 C CA . LEU A 1 83 ? -3.479 4.353 -4.794 1.00 93.06 83 LEU A CA 1
ATOM 664 C C . LEU A 1 83 ? -2.672 4.540 -3.498 1.00 93.06 83 LEU A C 1
ATOM 666 O O . LEU A 1 83 ? -3.254 4.668 -2.420 1.00 93.06 83 LEU A O 1
ATOM 670 N N . ILE A 1 84 ? -1.345 4.658 -3.594 1.00 95.31 84 ILE A N 1
ATOM 671 C CA . ILE A 1 84 ? -0.481 4.987 -2.449 1.00 95.31 84 ILE A CA 1
ATOM 672 C C . ILE A 1 84 ? -0.830 6.371 -1.886 1.00 95.31 84 ILE A C 1
ATOM 674 O O . ILE A 1 84 ? -0.941 6.526 -0.669 1.00 95.31 84 ILE A O 1
ATOM 678 N N . GLN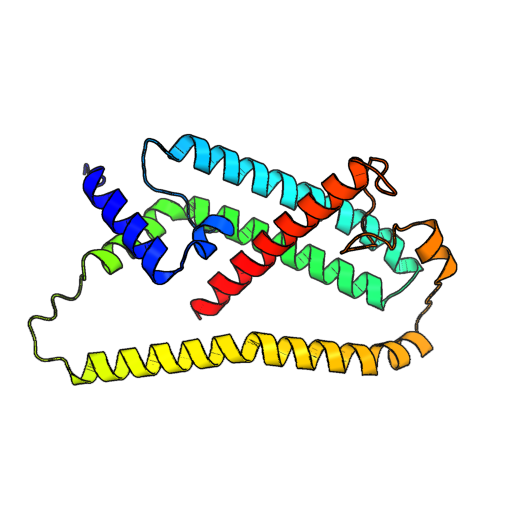 A 1 85 ? -1.052 7.370 -2.747 1.00 94.12 85 GLN A N 1
ATOM 679 C CA . GLN A 1 85 ? -1.442 8.718 -2.327 1.00 94.12 85 GLN A CA 1
ATOM 680 C C . GLN A 1 85 ? -2.763 8.712 -1.548 1.00 94.12 85 GLN A C 1
ATOM 682 O O . GLN A 1 85 ? -2.853 9.336 -0.488 1.00 94.12 85 GLN A O 1
ATOM 687 N N . LEU A 1 86 ? -3.771 7.983 -2.036 1.00 91.56 86 LEU A N 1
ATOM 688 C CA . LEU A 1 86 ? -5.048 7.813 -1.347 1.00 91.56 86 LEU A CA 1
ATOM 689 C C . LEU A 1 86 ? -4.847 7.202 0.046 1.00 91.56 86 LEU A C 1
ATOM 691 O O . LEU A 1 86 ? -5.402 7.704 1.019 1.00 91.56 86 LEU A O 1
ATOM 695 N N . VAL A 1 87 ? -4.022 6.161 0.159 1.00 93.81 87 VAL A N 1
ATOM 696 C CA . VAL A 1 87 ? -3.745 5.484 1.436 1.00 93.81 87 VAL A CA 1
ATOM 697 C C . VAL A 1 87 ? -3.021 6.407 2.417 1.00 93.81 87 VAL A C 1
ATOM 699 O O . VAL A 1 87 ? -3.394 6.454 3.588 1.00 93.81 87 VAL A O 1
ATOM 702 N N . ILE A 1 88 ? -2.054 7.206 1.953 1.00 94.31 88 ILE A N 1
ATOM 703 C CA . ILE A 1 88 ? -1.403 8.232 2.784 1.00 94.31 88 ILE A CA 1
ATOM 704 C C . ILE A 1 88 ? -2.446 9.224 3.319 1.00 94.31 88 ILE A C 1
ATOM 706 O O . ILE A 1 88 ? -2.465 9.501 4.519 1.00 94.31 88 ILE A O 1
ATOM 710 N N . ILE A 1 89 ? -3.336 9.729 2.455 1.00 91.56 89 ILE A N 1
ATOM 711 C CA . ILE A 1 89 ? -4.406 10.659 2.852 1.00 91.56 89 ILE A CA 1
ATOM 712 C C . ILE A 1 89 ? -5.335 10.011 3.884 1.00 91.56 89 ILE A C 1
ATOM 714 O O . ILE A 1 89 ? -5.639 10.643 4.894 1.00 91.56 89 ILE A O 1
ATOM 718 N N . LEU A 1 90 ? -5.757 8.763 3.661 1.00 90.44 90 LEU A N 1
ATOM 71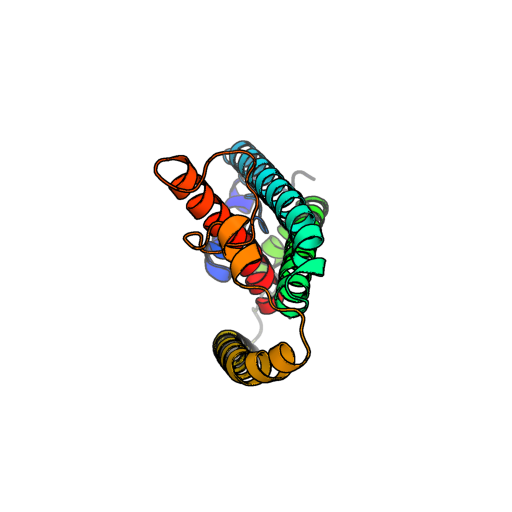9 C CA . LEU A 1 90 ? -6.640 8.027 4.570 1.00 90.44 90 LEU A CA 1
ATOM 720 C C . LEU A 1 90 ? -6.007 7.838 5.947 1.00 90.44 90 LEU A C 1
ATOM 722 O O . LEU A 1 90 ? -6.640 8.169 6.950 1.00 90.44 90 LEU A O 1
ATOM 726 N N . ILE A 1 91 ? -4.755 7.372 6.000 1.00 91.12 91 ILE A N 1
ATOM 727 C CA . ILE A 1 91 ? -4.025 7.189 7.258 1.00 91.12 91 ILE A CA 1
ATOM 728 C C . ILE A 1 91 ? -3.942 8.526 7.999 1.00 91.12 91 ILE A C 1
ATOM 730 O O . ILE A 1 91 ? -4.343 8.602 9.160 1.00 91.12 91 ILE A O 1
ATOM 734 N N . VAL A 1 92 ? -3.492 9.598 7.336 1.00 91.06 92 VAL A N 1
ATOM 735 C CA . VAL A 1 92 ? -3.384 10.930 7.958 1.00 91.06 92 VAL A CA 1
ATOM 736 C C . VAL A 1 92 ? -4.745 11.410 8.464 1.00 91.06 92 VAL A C 1
ATOM 738 O O . VAL A 1 92 ? -4.859 11.817 9.622 1.00 91.06 92 VAL A O 1
ATOM 741 N N . PHE A 1 93 ? -5.788 11.327 7.635 1.00 89.44 93 PHE A N 1
ATOM 742 C CA . PHE A 1 93 ? -7.137 11.758 7.989 1.00 89.44 93 PHE A CA 1
ATOM 743 C C . PHE A 1 93 ? -7.668 11.011 9.216 1.00 89.44 93 PHE A C 1
ATOM 745 O O . PHE A 1 93 ? -8.116 11.644 10.175 1.00 89.44 93 PHE A O 1
ATOM 752 N N . ILE A 1 94 ? -7.549 9.685 9.235 1.00 87.69 94 ILE A N 1
ATOM 753 C CA . ILE A 1 94 ? -7.984 8.852 10.358 1.00 87.69 94 ILE A CA 1
ATOM 754 C C . ILE A 1 94 ? -7.227 9.203 11.633 1.00 87.69 94 ILE A C 1
ATOM 756 O O . ILE A 1 94 ? -7.859 9.369 12.675 1.00 87.69 94 ILE A O 1
ATOM 760 N N . GLN A 1 95 ? -5.911 9.424 11.563 1.00 89.56 95 GLN A N 1
ATOM 761 C CA . GLN A 1 95 ? -5.156 9.846 12.743 1.00 89.56 95 GLN A CA 1
ATOM 762 C C . GLN A 1 95 ? -5.611 11.214 13.271 1.00 89.56 95 GLN A C 1
ATOM 764 O O . GLN A 1 95 ? -5.717 11.402 14.487 1.00 89.56 95 GLN A O 1
ATOM 769 N N . THR A 1 96 ? -5.974 12.159 12.393 1.00 88.00 96 THR A N 1
ATOM 770 C CA . THR A 1 96 ? -6.544 13.446 12.843 1.00 88.00 96 THR A CA 1
ATOM 771 C C . THR A 1 96 ? -7.914 13.297 13.511 1.00 88.00 96 THR A C 1
ATOM 773 O O . THR A 1 96 ? -8.296 14.134 14.330 1.00 88.00 96 THR A O 1
ATOM 776 N N . LYS A 1 97 ? -8.649 12.225 13.191 1.00 85.81 97 LYS A N 1
ATOM 777 C CA . LYS A 1 97 ? -9.989 11.925 13.715 1.00 85.81 97 LYS A CA 1
ATOM 778 C C . LYS A 1 97 ? -10.009 10.777 14.729 1.00 85.81 97 LYS A C 1
ATOM 780 O O . LYS A 1 97 ? -11.098 10.354 15.113 1.00 85.81 97 LYS A O 1
ATOM 785 N N . HIS A 1 98 ? -8.849 10.319 15.211 1.00 83.44 98 HIS A N 1
ATOM 786 C CA . HIS A 1 98 ? -8.743 9.113 16.041 1.00 83.44 98 HIS A CA 1
ATOM 787 C C . HIS A 1 98 ? -9.657 9.154 17.275 1.00 83.44 98 HIS A C 1
ATOM 789 O O . HIS A 1 98 ? -10.341 8.177 17.542 1.00 83.44 98 HIS A O 1
ATOM 795 N N . ASN A 1 99 ? -9.763 10.296 17.968 1.00 80.00 99 ASN A N 1
ATOM 796 C CA . ASN A 1 99 ? -10.653 10.445 19.126 1.00 80.00 99 ASN A CA 1
ATOM 797 C C . ASN A 1 99 ? -12.132 10.253 18.764 1.00 80.00 99 ASN A C 1
ATOM 799 O O . ASN A 1 99 ? -12.866 9.586 19.485 1.00 80.00 99 ASN A O 1
ATOM 803 N N . SER A 1 100 ? -12.582 10.821 17.643 1.00 80.06 100 SER A N 1
ATOM 804 C CA . SER A 1 100 ? -13.964 10.660 17.178 1.00 80.06 100 SER A CA 1
ATOM 805 C C . SER A 1 100 ? -14.247 9.218 16.760 1.00 80.06 100 SER A C 1
ATOM 807 O O . SER A 1 100 ? -15.310 8.690 17.068 1.00 80.06 100 SER A O 1
ATOM 809 N N . ILE A 1 101 ? -13.282 8.568 16.104 1.00 82.56 101 ILE A N 1
ATOM 810 C CA . ILE A 1 101 ? -13.375 7.160 15.702 1.00 82.56 101 ILE A CA 1
ATOM 811 C C . ILE A 1 101 ? -13.378 6.245 16.934 1.00 82.56 101 ILE A C 1
ATOM 813 O O . ILE A 1 101 ? -14.154 5.295 16.980 1.00 82.56 101 ILE A O 1
ATOM 817 N N . ALA A 1 102 ? -12.569 6.539 17.950 1.00 80.75 102 ALA A N 1
ATOM 818 C CA . ALA A 1 102 ? -12.543 5.806 19.212 1.00 80.75 102 ALA A CA 1
ATOM 819 C C . ALA A 1 102 ? -13.878 5.918 19.960 1.00 80.75 102 ALA A C 1
ATOM 821 O O . ALA A 1 102 ? -14.430 4.909 20.389 1.00 80.75 102 ALA A O 1
ATOM 822 N N . LEU A 1 103 ? -14.442 7.129 20.048 1.00 78.62 103 LEU A N 1
ATOM 823 C CA . LEU A 1 103 ? -15.770 7.350 20.630 1.00 78.62 103 LEU A CA 1
ATOM 824 C C . LEU A 1 103 ? -16.863 6.594 19.866 1.00 78.62 103 LEU A C 1
ATOM 826 O O . LEU A 1 103 ? -17.751 6.017 20.486 1.00 78.62 103 LEU A O 1
ATOM 830 N N . PHE A 1 104 ? -16.781 6.558 18.535 1.00 81.31 104 PHE A N 1
ATOM 831 C CA . PHE A 1 104 ? -17.708 5.789 17.709 1.00 81.31 104 PHE A CA 1
ATOM 832 C C . PHE A 1 104 ? -17.611 4.282 17.990 1.00 81.31 104 PHE A C 1
ATOM 834 O O . PHE A 1 104 ? -18.627 3.641 18.246 1.00 81.31 104 PHE A O 1
ATOM 841 N N . HIS A 1 105 ? -16.400 3.720 18.027 1.00 81.62 105 HIS A N 1
ATOM 842 C CA . HIS A 1 105 ? -16.197 2.307 18.365 1.00 81.62 105 HIS A CA 1
ATOM 843 C C . HIS A 1 105 ? -16.637 1.969 19.784 1.00 81.62 105 HIS A C 1
ATOM 845 O O . HIS A 1 105 ? -17.198 0.900 20.007 1.00 81.62 105 HIS A O 1
ATOM 851 N N . ARG A 1 106 ? -16.456 2.893 20.726 1.00 76.81 106 ARG A N 1
ATOM 852 C CA . ARG A 1 106 ? -16.958 2.744 22.088 1.00 76.81 106 ARG A CA 1
ATOM 853 C C . ARG A 1 106 ? -18.476 2.713 22.155 1.00 76.81 106 ARG A C 1
ATOM 855 O O . ARG A 1 106 ? -19.023 1.815 22.782 1.00 76.81 106 ARG A O 1
ATOM 862 N N . ALA A 1 107 ? -19.152 3.622 21.456 1.00 74.38 107 ALA A N 1
ATOM 863 C CA . ALA A 1 107 ? -20.609 3.596 21.361 1.00 74.38 107 ALA A CA 1
ATOM 864 C C . ALA A 1 107 ? -21.119 2.275 20.747 1.00 74.38 107 ALA A C 1
ATOM 866 O O . ALA A 1 107 ? -22.151 1.754 21.165 1.00 74.38 107 ALA A O 1
ATOM 867 N N . MET A 1 108 ? -20.381 1.698 19.793 1.00 77.38 108 MET A N 1
ATOM 868 C CA . MET A 1 108 ? -20.698 0.373 19.250 1.00 77.38 108 MET A CA 1
ATOM 869 C C . MET A 1 108 ? -20.441 -0.765 20.252 1.00 77.38 108 MET A C 1
ATOM 871 O O . MET A 1 108 ? -21.247 -1.691 20.327 1.00 77.38 108 MET A O 1
ATOM 875 N N . ALA A 1 109 ? -19.348 -0.704 21.020 1.00 75.94 109 ALA A N 1
ATOM 876 C CA . ALA A 1 109 ? -18.961 -1.732 21.989 1.00 75.94 109 ALA A CA 1
ATOM 877 C C . ALA A 1 109 ? -19.881 -1.772 23.221 1.00 75.94 109 ALA A C 1
ATOM 879 O O . ALA A 1 109 ? -20.278 -2.852 23.655 1.00 75.94 109 ALA A O 1
ATOM 880 N N . GLU A 1 110 ? -20.283 -0.608 23.740 1.00 71.50 110 GLU A N 1
ATOM 881 C CA . GLU A 1 110 ? -21.168 -0.480 24.909 1.00 71.50 110 GLU A CA 1
ATOM 882 C C . GLU A 1 110 ? -22.627 -0.882 24.610 1.00 71.50 110 GLU A C 1
ATOM 884 O O . GLU A 1 110 ? -23.486 -0.740 25.474 1.00 71.50 110 GLU A O 1
ATOM 889 N N . ASN A 1 111 ? -22.922 -1.405 23.409 1.00 61.59 111 ASN A N 1
ATOM 890 C CA . ASN A 1 111 ? -24.276 -1.715 22.949 1.00 61.59 111 ASN A CA 1
ATOM 891 C C . ASN A 1 111 ? -25.231 -0.556 23.265 1.00 61.59 111 ASN A C 1
ATOM 893 O O . ASN A 1 111 ? -26.240 -0.754 23.932 1.00 61.59 111 ASN A O 1
ATOM 897 N N . PHE A 1 112 ? -24.934 0.659 22.784 1.00 51.12 112 PHE A N 1
ATOM 898 C CA . PHE A 1 112 ? -25.760 1.854 23.048 1.00 51.12 112 PHE A CA 1
ATOM 899 C C . PHE A 1 112 ? -27.236 1.716 22.602 1.00 51.12 112 PHE A C 1
ATOM 901 O O . PHE A 1 112 ? -28.062 2.591 22.847 1.00 51.12 112 PHE A O 1
ATOM 908 N N . PHE A 1 113 ? -27.587 0.602 21.964 1.00 52.66 113 PHE A N 1
ATOM 909 C CA . PHE A 1 113 ? -28.942 0.084 21.926 1.00 52.66 113 PHE A CA 1
ATOM 910 C C . PHE A 1 113 ? -29.128 -0.911 23.076 1.00 52.66 113 PHE A C 1
ATOM 912 O O . PHE A 1 113 ? -28.842 -2.100 22.935 1.00 52.66 113 PHE A O 1
ATOM 919 N N . ASP A 1 114 ? -29.622 -0.424 24.213 1.00 46.44 114 ASP A N 1
ATOM 920 C CA . ASP A 1 114 ? -30.211 -1.276 25.243 1.00 46.44 114 ASP A CA 1
ATOM 921 C C . ASP A 1 114 ? -31.445 -1.959 24.619 1.00 46.44 114 ASP A C 1
ATOM 923 O O . ASP A 1 114 ? -32.546 -1.411 24.583 1.00 46.44 114 ASP A O 1
ATOM 927 N N . TYR A 1 115 ? -31.235 -3.126 23.999 1.00 50.09 115 TYR A N 1
ATOM 928 C CA . TYR A 1 115 ? -32.261 -3.958 23.359 1.00 50.09 115 TYR A CA 1
ATOM 929 C C . TYR A 1 115 ? -33.109 -4.682 24.418 1.00 50.09 115 TYR A C 1
ATOM 931 O O . TYR A 1 115 ? -33.318 -5.895 24.351 1.00 50.09 115 TYR A O 1
ATOM 939 N N . SER A 1 116 ? -33.598 -3.945 25.414 1.00 50.81 116 SER A N 1
ATOM 940 C CA . SER A 1 116 ? -34.572 -4.437 26.390 1.00 50.81 116 SER A CA 1
ATOM 941 C C . SER A 1 116 ? -35.983 -4.570 25.796 1.00 50.81 116 SER A C 1
ATOM 943 O O . SER A 1 116 ? -36.876 -5.116 26.442 1.00 50.81 116 SER A O 1
ATOM 945 N N . GLU A 1 117 ? -36.178 -4.176 24.533 1.00 51.62 117 GLU A N 1
ATOM 946 C CA . GLU A 1 117 ? -37.420 -4.380 23.793 1.00 51.62 117 GLU A CA 1
ATOM 947 C C . GLU A 1 117 ? -37.277 -5.404 22.655 1.00 51.62 117 GLU A C 1
ATOM 949 O O . GLU A 1 117 ? -36.259 -5.535 21.977 1.00 51.62 117 GLU A O 1
ATOM 954 N N . ASN A 1 118 ? -38.344 -6.175 22.487 1.00 55.41 118 ASN A N 1
ATOM 955 C CA . ASN A 1 118 ? -38.493 -7.394 21.701 1.00 55.41 118 ASN A CA 1
ATOM 956 C C . ASN A 1 118 ? -38.163 -7.207 20.195 1.00 55.41 118 ASN A C 1
ATOM 958 O O . ASN A 1 118 ? -39.044 -6.903 19.394 1.00 55.41 118 ASN A O 1
ATOM 962 N N . TYR A 1 119 ? -36.897 -7.395 19.797 1.00 53.88 119 TYR A N 1
ATOM 963 C CA . TYR A 1 119 ? -36.401 -7.098 18.438 1.00 53.88 119 TYR A CA 1
ATOM 964 C C . TYR A 1 119 ? -35.765 -8.288 17.695 1.00 53.88 119 TYR A C 1
ATOM 966 O O . TYR A 1 119 ? -34.866 -8.105 16.866 1.00 53.88 119 TYR A O 1
ATOM 974 N N . GLU A 1 120 ? -36.254 -9.517 17.905 1.00 65.19 120 GLU A N 1
ATOM 975 C CA . GLU A 1 120 ? -35.808 -10.681 17.112 1.00 65.19 120 GLU A CA 1
ATOM 976 C C . GLU A 1 120 ? -35.871 -10.415 15.595 1.00 65.19 120 GLU A C 1
ATOM 978 O O . GLU A 1 120 ? -34.938 -10.757 14.869 1.00 65.19 120 GLU A O 1
ATOM 983 N N . GLY A 1 121 ? -36.896 -9.692 15.124 1.00 66.12 121 GLY A N 1
ATOM 984 C CA . GLY A 1 121 ? -37.041 -9.323 13.713 1.00 66.12 121 GLY A CA 1
ATOM 985 C C . GLY A 1 121 ? -35.960 -8.372 13.176 1.00 66.12 121 GLY A C 1
ATOM 986 O O . GLY A 1 121 ? -35.514 -8.537 12.039 1.00 66.12 121 GLY A O 1
ATOM 987 N N . ILE A 1 122 ? -35.486 -7.405 13.975 1.00 62.22 122 ILE A N 1
ATOM 988 C CA . ILE A 1 122 ? -34.408 -6.487 13.552 1.00 62.22 122 ILE A CA 1
ATOM 989 C C . ILE A 1 122 ? -33.061 -7.203 13.575 1.00 62.22 122 ILE A C 1
ATOM 991 O O . ILE A 1 122 ? -32.265 -7.032 12.655 1.00 62.22 122 ILE A O 1
ATOM 995 N N . LYS A 1 123 ? -32.822 -8.067 14.566 1.00 64.31 123 LYS A N 1
ATOM 996 C CA . LYS A 1 123 ? -31.604 -8.883 14.629 1.00 64.31 123 LYS A CA 1
ATOM 997 C C . LYS A 1 123 ? -31.486 -9.819 13.425 1.00 64.31 123 LYS A C 1
ATOM 999 O O . LYS A 1 123 ? -30.398 -9.960 12.865 1.00 64.31 123 LYS A O 1
ATOM 1004 N N . GLU A 1 124 ? -32.590 -10.439 13.011 1.00 76.12 124 GLU A N 1
ATOM 1005 C CA . GLU A 1 124 ? -32.636 -11.290 11.818 1.00 76.12 124 GLU A CA 1
ATOM 1006 C C . GLU A 1 124 ? -32.327 -10.476 10.550 1.00 76.12 124 GLU A C 1
ATOM 1008 O O . GLU A 1 124 ? -31.513 -10.896 9.724 1.00 76.12 124 GLU A O 1
ATOM 1013 N N . ARG A 1 125 ? -32.897 -9.269 10.434 1.00 73.69 125 ARG A N 1
ATOM 1014 C CA . ARG A 1 125 ? -32.638 -8.345 9.320 1.00 73.69 125 ARG A CA 1
ATOM 1015 C C . ARG A 1 125 ? -31.181 -7.877 9.274 1.00 73.69 125 ARG A C 1
ATOM 1017 O O . ARG A 1 125 ? -30.563 -7.945 8.216 1.00 73.69 125 ARG A O 1
ATOM 1024 N N . LEU A 1 126 ? -30.600 -7.507 10.413 1.00 67.00 126 LEU A N 1
ATOM 1025 C CA . LEU A 1 126 ? -29.201 -7.084 10.506 1.00 67.00 126 LEU A CA 1
ATOM 1026 C C . LEU A 1 126 ? -28.247 -8.229 10.131 1.00 67.00 126 LEU A C 1
ATOM 1028 O O . LEU A 1 126 ? -27.301 -8.041 9.370 1.00 67.00 126 LEU A O 1
ATOM 1032 N N . LYS A 1 127 ? -28.532 -9.460 10.580 1.00 73.88 127 LYS A N 1
ATOM 1033 C CA . LYS A 1 127 ? -27.783 -10.651 10.145 1.00 73.88 127 LYS A CA 1
ATOM 1034 C C . LYS A 1 127 ? -27.883 -10.878 8.635 1.00 73.88 127 LYS A C 1
ATOM 1036 O O . LYS A 1 127 ? -26.913 -11.336 8.029 1.00 73.88 127 LYS A O 1
ATOM 1041 N N . GLN A 1 128 ? -29.039 -10.614 8.027 1.00 79.62 128 GLN A N 1
ATOM 1042 C CA . GLN A 1 128 ? -29.210 -10.714 6.577 1.00 79.62 128 GLN A CA 1
ATOM 1043 C C . GLN A 1 128 ? -28.422 -9.628 5.832 1.00 79.62 128 GLN A C 1
ATOM 1045 O O . GLN A 1 128 ? -27.797 -9.942 4.819 1.00 79.62 128 GLN A O 1
ATOM 1050 N N . GLU A 1 129 ? -28.389 -8.399 6.347 1.00 72.69 129 GLU A N 1
ATOM 1051 C CA . GLU A 1 129 ? -27.596 -7.295 5.792 1.00 72.69 129 GLU A CA 1
ATOM 1052 C C . GLU A 1 129 ? -26.092 -7.595 5.871 1.00 72.69 129 GLU A C 1
ATOM 1054 O O . GLU A 1 129 ? -25.432 -7.608 4.833 1.00 72.69 129 GLU A O 1
ATOM 1059 N N . ILE A 1 130 ? -25.589 -8.032 7.032 1.00 70.62 130 ILE A N 1
ATOM 1060 C CA . ILE A 1 130 ? -24.190 -8.472 7.200 1.00 70.62 130 ILE A CA 1
ATOM 1061 C C . ILE A 1 130 ? -23.851 -9.629 6.245 1.00 70.62 130 ILE A C 1
ATOM 1063 O O . IL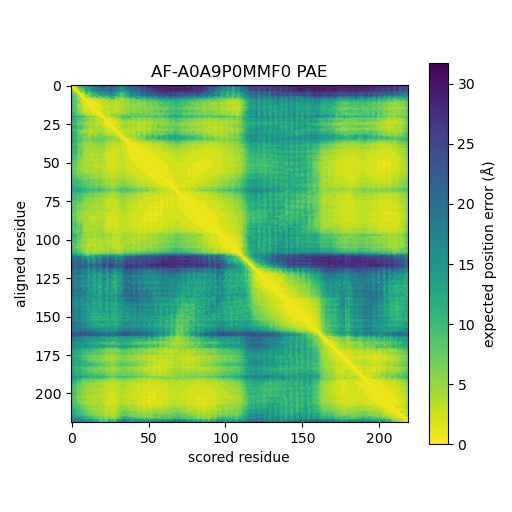E A 1 130 ? -22.772 -9.674 5.655 1.00 70.62 130 ILE A O 1
ATOM 1067 N N . ARG A 1 131 ? -24.762 -10.595 6.044 1.00 76.69 131 ARG A N 1
ATOM 1068 C CA . ARG A 1 131 ? -24.551 -11.686 5.070 1.00 76.69 131 ARG A CA 1
ATOM 1069 C C . ARG A 1 131 ? -24.498 -11.176 3.630 1.00 76.69 131 ARG A C 1
ATOM 1071 O O . ARG A 1 131 ? -23.730 -11.720 2.836 1.00 76.69 131 ARG A O 1
ATOM 1078 N N . LYS A 1 132 ? -25.314 -10.178 3.282 1.00 74.75 132 LYS A N 1
ATOM 1079 C CA . LYS A 1 132 ? -25.335 -9.561 1.950 1.00 74.75 132 LYS A CA 1
ATOM 1080 C C . LYS A 1 132 ? -24.031 -8.811 1.684 1.00 74.75 132 LYS A C 1
ATOM 1082 O O . LYS A 1 132 ? -23.434 -9.012 0.631 1.00 74.75 132 LYS A O 1
ATOM 1087 N N . GLU A 1 133 ? -23.568 -8.040 2.657 1.00 65.06 133 GLU A N 1
ATOM 1088 C CA . GLU A 1 133 ? -22.306 -7.303 2.608 1.00 65.06 133 GLU A CA 1
ATOM 1089 C C . GLU A 1 133 ? -21.108 -8.257 2.538 1.00 65.06 133 GLU A C 1
ATOM 1091 O O . GLU A 1 133 ? -20.273 -8.158 1.643 1.00 65.06 133 GLU A O 1
ATOM 1096 N N . ARG A 1 134 ? -21.096 -9.317 3.357 1.00 67.31 134 ARG A N 1
ATOM 1097 C CA . ARG A 1 134 ? -20.076 -10.373 3.270 1.00 67.31 134 ARG A CA 1
ATOM 1098 C C . ARG A 1 134 ? -20.066 -11.061 1.905 1.00 67.31 134 ARG A C 1
ATOM 1100 O O . ARG A 1 134 ? -19.000 -11.386 1.390 1.00 67.31 134 ARG A O 1
ATOM 1107 N N . ARG A 1 135 ? -21.237 -11.284 1.296 1.00 74.25 135 ARG A N 1
ATOM 1108 C CA . ARG A 1 135 ? -21.333 -11.836 -0.065 1.00 74.25 135 ARG A CA 1
ATOM 1109 C C . ARG A 1 135 ? -20.788 -10.849 -1.102 1.00 74.25 135 ARG A C 1
ATOM 1111 O O . ARG A 1 135 ? -20.130 -11.301 -2.032 1.00 74.25 135 ARG A O 1
ATOM 1118 N N . PHE A 1 136 ? -21.017 -9.546 -0.935 1.00 69.62 136 PHE A N 1
ATOM 1119 C CA . PHE A 1 136 ? -20.429 -8.505 -1.782 1.00 69.62 136 PHE A CA 1
ATOM 1120 C C . PHE A 1 136 ? -18.898 -8.476 -1.666 1.00 69.62 136 PHE A C 1
ATOM 1122 O O . PHE A 1 136 ? -18.215 -8.525 -2.686 1.00 69.62 136 PHE A O 1
ATOM 1129 N N . LEU A 1 137 ? -18.353 -8.547 -0.447 1.00 61.94 137 LEU A N 1
ATOM 1130 C CA . LEU A 1 137 ? -16.907 -8.641 -0.213 1.00 61.94 137 LEU A CA 1
ATOM 1131 C C . LEU A 1 137 ? -16.281 -9.874 -0.882 1.00 61.94 137 LEU A C 1
ATOM 1133 O O . LEU A 1 137 ? -15.188 -9.789 -1.434 1.00 61.94 137 LEU A O 1
ATOM 1137 N N . VAL A 1 138 ? -16.988 -11.009 -0.912 1.00 69.50 138 VAL A N 1
ATOM 1138 C CA . VAL A 1 138 ? -16.542 -12.216 -1.635 1.00 69.50 138 VAL A CA 1
ATOM 1139 C C . VAL A 1 138 ? -16.584 -12.040 -3.163 1.00 69.50 138 VAL A C 1
ATOM 1141 O O . VAL A 1 138 ? -15.841 -12.723 -3.866 1.00 69.50 138 VAL A O 1
ATOM 1144 N N . MET A 1 139 ? -17.386 -11.117 -3.709 1.00 69.31 139 MET A N 1
ATOM 1145 C CA . MET A 1 139 ? -17.363 -10.820 -5.150 1.00 69.31 139 MET A CA 1
ATOM 1146 C C . MET A 1 139 ? -16.134 -10.013 -5.573 1.00 69.31 139 MET A C 1
ATOM 1148 O O . MET A 1 139 ? -15.740 -10.109 -6.732 1.00 69.31 139 MET A O 1
ATOM 1152 N N . ILE A 1 140 ? -15.502 -9.263 -4.664 1.00 64.31 140 ILE A N 1
ATOM 1153 C CA . ILE A 1 140 ? -14.302 -8.465 -4.962 1.00 64.31 140 ILE A CA 1
ATOM 1154 C C . ILE A 1 140 ? -13.186 -9.318 -5.593 1.00 64.31 140 ILE A C 1
ATOM 1156 O O . ILE A 1 140 ? -12.774 -8.988 -6.704 1.00 64.31 140 ILE A O 1
ATOM 1160 N N . PRO A 1 141 ? -12.717 -10.436 -4.996 1.00 57.78 141 PRO A N 1
ATOM 1161 C CA . PRO A 1 141 ? -11.676 -11.259 -5.619 1.00 57.78 141 PRO A CA 1
ATOM 1162 C C . PRO A 1 141 ? -12.108 -11.863 -6.964 1.00 57.78 141 PRO A C 1
ATOM 1164 O O . PRO A 1 141 ? -11.274 -12.026 -7.852 1.00 57.78 141 PRO A O 1
ATOM 1167 N N . ILE A 1 142 ? -13.402 -12.147 -7.156 1.00 73.75 142 ILE A N 1
ATOM 1168 C CA . ILE A 1 142 ? -13.937 -12.638 -8.436 1.00 73.75 142 ILE A CA 1
ATOM 1169 C C . ILE A 1 142 ? -13.849 -11.541 -9.507 1.00 73.75 142 ILE A C 1
ATOM 1171 O O . ILE A 1 142 ? -13.388 -11.802 -10.616 1.00 73.75 142 ILE A O 1
ATOM 1175 N N . LEU A 1 143 ? -14.250 -10.310 -9.175 1.00 68.31 143 LEU A N 1
ATOM 1176 C CA . LEU A 1 143 ? -14.162 -9.154 -10.071 1.00 68.31 143 LEU A CA 1
ATOM 1177 C C . LEU A 1 143 ? -12.712 -8.806 -10.408 1.00 68.31 143 LEU A C 1
ATOM 1179 O O . LEU A 1 143 ? -12.416 -8.528 -11.566 1.00 68.31 143 LEU A O 1
ATOM 1183 N N . VAL A 1 144 ? -11.805 -8.881 -9.432 1.00 67.75 144 VAL A N 1
ATOM 1184 C CA . VAL A 1 144 ? -10.363 -8.721 -9.665 1.00 67.75 144 VAL A CA 1
ATOM 1185 C C . VAL A 1 144 ? -9.857 -9.804 -10.618 1.00 67.75 144 VAL A C 1
ATOM 1187 O O . VAL A 1 144 ? -9.171 -9.486 -11.584 1.00 67.75 144 VAL A O 1
ATOM 1190 N N . GLY A 1 145 ? -10.253 -11.066 -10.422 1.00 71.62 145 GLY A N 1
ATOM 1191 C CA . GLY A 1 145 ? -9.918 -12.154 -11.344 1.00 71.62 145 GLY A CA 1
ATOM 1192 C C . GLY A 1 145 ? -10.417 -11.901 -12.772 1.00 71.62 145 GLY A C 1
ATOM 1193 O O . GLY A 1 145 ? -9.662 -12.068 -13.727 1.00 71.62 145 GLY A O 1
ATOM 1194 N N . LEU A 1 146 ? -11.658 -11.430 -12.930 1.00 81.75 146 LEU A N 1
ATOM 1195 C CA . LEU A 1 146 ? -12.210 -11.051 -14.237 1.00 81.75 146 LEU A CA 1
ATOM 1196 C C . LEU A 1 146 ? -11.466 -9.866 -14.864 1.00 81.75 146 LEU A C 1
ATOM 1198 O O . LEU A 1 146 ? -11.218 -9.881 -16.068 1.00 81.75 146 LEU A O 1
ATOM 1202 N N . ALA A 1 147 ? -11.081 -8.868 -14.066 1.00 70.94 147 ALA A N 1
ATOM 1203 C CA . ALA A 1 147 ? -10.288 -7.735 -14.531 1.00 70.94 147 ALA A CA 1
ATOM 1204 C C . ALA A 1 147 ? -8.907 -8.186 -15.028 1.00 70.94 147 ALA A C 1
ATOM 1206 O O . ALA A 1 147 ? -8.489 -7.763 -16.101 1.00 70.94 147 ALA A O 1
ATOM 1207 N N . VAL A 1 148 ? -8.239 -9.100 -14.314 1.00 68.25 148 VAL A N 1
ATOM 1208 C CA . VAL A 1 148 ? -6.964 -9.693 -14.753 1.00 68.25 148 VAL A CA 1
ATOM 1209 C C . VAL A 1 148 ? -7.130 -10.407 -16.095 1.00 68.25 148 VAL A C 1
ATOM 1211 O O . VAL A 1 148 ? -6.347 -10.165 -17.010 1.00 68.25 148 VAL A O 1
ATOM 1214 N N . VAL A 1 149 ? -8.174 -11.228 -16.258 1.00 82.62 149 VAL A N 1
ATOM 1215 C CA . VAL A 1 149 ? -8.460 -11.900 -17.539 1.00 82.62 149 VAL A CA 1
ATOM 1216 C C . VAL A 1 149 ? -8.717 -10.883 -18.654 1.00 82.62 149 VAL A C 1
ATOM 1218 O O . VAL A 1 149 ? -8.184 -11.031 -19.753 1.00 82.62 149 VAL A O 1
ATOM 1221 N N . ALA A 1 150 ? -9.495 -9.831 -18.383 1.00 79.38 150 ALA A N 1
ATOM 1222 C CA . ALA A 1 150 ? -9.759 -8.773 -19.354 1.00 79.38 150 ALA A CA 1
ATOM 1223 C C . ALA A 1 150 ? -8.469 -8.048 -19.769 1.00 79.38 150 ALA A C 1
ATOM 1225 O O . ALA A 1 150 ? -8.243 -7.855 -20.961 1.00 79.38 150 ALA A O 1
ATOM 1226 N N . ILE A 1 151 ? -7.598 -7.714 -18.812 1.00 70.94 151 ILE A N 1
ATOM 1227 C CA . ILE A 1 151 ? -6.286 -7.113 -19.078 1.00 70.94 151 ILE A CA 1
ATOM 1228 C C . ILE A 1 151 ? -5.446 -8.053 -19.948 1.00 70.94 151 ILE A C 1
ATOM 1230 O O . ILE A 1 151 ? -4.969 -7.628 -20.991 1.00 70.94 151 ILE A O 1
ATOM 1234 N N . MET A 1 152 ? -5.346 -9.346 -19.618 1.00 68.62 152 MET A N 1
ATOM 1235 C CA . MET A 1 152 ? -4.577 -10.306 -20.429 1.00 68.62 152 MET A CA 1
ATOM 1236 C C . MET A 1 152 ? -5.053 -10.396 -21.889 1.00 68.62 152 MET A C 1
ATOM 1238 O O . MET A 1 152 ? -4.242 -10.636 -22.781 1.00 68.62 152 MET A O 1
ATOM 1242 N N . VAL A 1 153 ? -6.349 -10.198 -22.150 1.00 81.19 153 VAL A N 1
ATOM 1243 C CA . VAL A 1 153 ? -6.916 -10.211 -23.511 1.00 81.19 153 VAL A CA 1
ATOM 1244 C C . VAL A 1 153 ? -6.740 -8.866 -24.224 1.00 81.19 153 VAL A C 1
ATOM 1246 O O . VAL A 1 153 ? -6.502 -8.840 -25.434 1.00 81.19 153 VAL A O 1
ATOM 1249 N N . LEU A 1 154 ? -6.864 -7.752 -23.499 1.00 76.06 154 LEU A N 1
ATOM 1250 C CA . LEU A 1 154 ? -6.804 -6.402 -24.062 1.00 76.06 154 LEU A CA 1
ATOM 1251 C C . LEU A 1 154 ? -5.369 -5.908 -24.274 1.00 76.06 154 LEU A C 1
ATOM 1253 O O . LEU A 1 154 ? -5.118 -5.249 -25.281 1.00 76.06 154 LEU A O 1
ATOM 1257 N N . THR A 1 155 ? -4.427 -6.251 -23.390 1.00 69.44 155 THR A N 1
ATOM 1258 C CA . THR A 1 155 ? -3.028 -5.799 -23.467 1.00 69.44 155 THR A CA 1
ATOM 1259 C C . THR A 1 155 ? -2.394 -6.087 -24.834 1.00 69.44 155 THR A C 1
ATOM 1261 O O . THR A 1 155 ? -1.944 -5.134 -25.464 1.00 69.44 155 THR A O 1
ATOM 1264 N N . PRO A 1 156 ? -2.484 -7.304 -25.416 1.00 73.62 156 PRO A N 1
ATOM 1265 C CA . PRO A 1 156 ? -1.933 -7.568 -26.749 1.00 73.62 156 PRO A CA 1
ATOM 1266 C C . PRO A 1 156 ? -2.568 -6.742 -27.875 1.00 73.62 156 PRO A C 1
ATOM 1268 O O . PRO A 1 156 ? -1.971 -6.585 -28.939 1.00 73.62 156 PRO A O 1
ATOM 1271 N N . GLN A 1 157 ? -3.804 -6.260 -27.701 1.00 78.69 157 GLN A N 1
ATOM 1272 C CA . GLN A 1 157 ? -4.451 -5.391 -28.686 1.00 78.69 157 GLN A CA 1
ATOM 1273 C C . GLN A 1 157 ? -3.981 -3.946 -28.555 1.00 78.69 157 GLN A C 1
ATOM 1275 O O . GLN A 1 157 ? -3.784 -3.289 -29.575 1.00 78.69 157 GLN A O 1
ATOM 1280 N N . VAL A 1 158 ? -3.776 -3.471 -27.325 1.00 72.31 158 VAL A N 1
ATOM 1281 C CA . VAL A 1 158 ? -3.241 -2.133 -27.047 1.00 72.31 158 VAL A CA 1
ATOM 1282 C C . VAL A 1 158 ? -1.769 -2.045 -27.451 1.00 72.31 158 VAL A C 1
ATOM 1284 O O . VAL A 1 158 ? -1.375 -1.063 -28.076 1.00 72.31 158 VAL A O 1
ATOM 1287 N N . ASP A 1 159 ? -0.987 -3.101 -27.213 1.00 66.38 159 ASP A N 1
ATOM 1288 C CA . ASP A 1 159 ? 0.436 -3.164 -27.564 1.00 66.38 159 ASP A CA 1
ATOM 1289 C C . ASP A 1 159 ? 0.686 -3.029 -29.071 1.00 66.38 159 ASP A C 1
ATOM 1291 O O . ASP A 1 159 ? 1.706 -2.480 -29.474 1.00 66.38 159 ASP A O 1
ATOM 1295 N N . LYS A 1 160 ? -0.268 -3.426 -29.928 1.00 72.69 160 LYS A N 1
ATOM 1296 C CA . LYS A 1 160 ? -0.174 -3.199 -31.387 1.00 72.69 160 LYS A CA 1
ATOM 1297 C C . LYS A 1 160 ? -0.125 -1.721 -31.771 1.00 72.69 160 LYS A C 1
ATOM 1299 O O . LYS A 1 160 ? 0.328 -1.397 -32.865 1.00 72.69 160 LYS A O 1
ATOM 1304 N N . TYR A 1 161 ? -0.626 -0.850 -30.902 1.00 71.06 161 TYR A N 1
ATOM 1305 C CA . TYR A 1 161 ? -0.655 0.596 -31.096 1.00 71.06 161 TYR A CA 1
ATOM 1306 C C . TYR A 1 161 ? 0.300 1.329 -30.140 1.00 71.06 161 TYR A C 1
ATOM 1308 O O . TYR A 1 161 ? 0.397 2.553 -30.203 1.00 71.06 161 TYR A O 1
ATOM 1316 N N . GLY A 1 162 ? 0.991 0.597 -29.259 1.00 64.88 162 GLY A N 1
ATOM 1317 C CA . GLY A 1 162 ? 1.921 1.128 -28.268 1.00 64.88 162 GLY A CA 1
ATOM 1318 C C . GLY A 1 162 ? 3.384 1.042 -28.708 1.00 64.88 162 GLY A C 1
ATOM 1319 O O . GLY A 1 162 ? 3.755 0.271 -29.588 1.00 64.88 162 GLY A O 1
ATOM 1320 N N . THR A 1 163 ? 4.241 1.829 -28.061 1.00 67.38 163 THR A N 1
ATOM 1321 C CA . THR A 1 163 ? 5.698 1.855 -28.270 1.00 67.38 163 THR A CA 1
ATOM 1322 C C . THR A 1 163 ? 6.425 0.881 -27.339 1.00 67.38 163 THR A C 1
ATOM 1324 O O . THR A 1 163 ? 7.382 1.278 -26.689 1.00 67.38 163 THR A O 1
ATOM 1327 N N . PHE A 1 164 ? 5.956 -0.367 -27.223 1.00 73.88 164 PHE A N 1
ATOM 1328 C CA . PHE A 1 164 ? 6.517 -1.325 -26.263 1.00 73.88 164 PHE A CA 1
ATOM 1329 C C . PHE A 1 164 ? 7.935 -1.768 -26.656 1.00 73.88 164 PHE A C 1
ATOM 1331 O O . PHE A 1 164 ? 8.115 -2.504 -27.629 1.00 73.88 164 PHE A O 1
ATOM 1338 N N . ASP A 1 165 ? 8.938 -1.354 -25.878 1.00 77.94 165 ASP A N 1
ATOM 1339 C CA . ASP A 1 165 ? 10.335 -1.770 -26.046 1.00 77.94 165 ASP A CA 1
ATOM 1340 C C . ASP A 1 165 ? 10.802 -2.639 -24.870 1.00 77.94 165 ASP A C 1
ATOM 1342 O O . ASP A 1 165 ? 11.257 -2.153 -23.832 1.00 77.94 165 ASP A O 1
ATOM 1346 N N . PHE A 1 166 ? 10.717 -3.958 -25.053 1.00 75.94 166 PHE A N 1
ATOM 1347 C CA . PHE A 1 166 ? 11.139 -4.933 -24.046 1.00 75.94 166 PHE A CA 1
ATOM 1348 C C . PHE A 1 166 ? 12.631 -4.830 -23.699 1.00 75.94 166 PHE A C 1
ATOM 1350 O O . PHE A 1 166 ? 13.020 -5.103 -22.563 1.00 75.94 166 PHE A O 1
ATOM 1357 N N . SER A 1 167 ? 13.474 -4.432 -24.659 1.00 77.50 167 SER A N 1
ATOM 1358 C CA . SER A 1 167 ? 14.922 -4.377 -24.451 1.00 77.50 167 SER A CA 1
ATOM 1359 C C . SER A 1 167 ? 15.288 -3.297 -23.432 1.00 77.50 167 SER A C 1
ATOM 1361 O O . SER A 1 167 ? 16.000 -3.593 -22.471 1.00 77.50 167 SER A O 1
ATOM 1363 N N . LYS A 1 168 ? 14.682 -2.109 -23.561 1.00 78.81 168 LYS A N 1
ATOM 1364 C CA . LYS A 1 168 ? 14.829 -0.986 -22.624 1.00 78.81 168 LYS A CA 1
ATOM 1365 C C . LYS A 1 168 ? 14.240 -1.302 -21.243 1.00 78.81 168 LYS A C 1
ATOM 1367 O O . LYS A 1 168 ? 14.834 -0.960 -20.228 1.00 78.81 168 LYS A O 1
ATOM 1372 N N . ILE A 1 169 ? 13.121 -2.037 -21.175 1.00 79.56 169 ILE A N 1
ATOM 1373 C CA . ILE A 1 169 ? 12.572 -2.498 -19.884 1.00 79.56 169 ILE A CA 1
ATOM 1374 C C . ILE A 1 169 ? 13.551 -3.441 -19.173 1.00 79.56 169 ILE A C 1
ATOM 1376 O O . ILE A 1 169 ? 13.775 -3.320 -17.970 1.00 79.56 169 ILE A O 1
ATOM 1380 N N . SER A 1 170 ? 14.122 -4.397 -19.907 1.00 76.38 170 SER A N 1
ATOM 1381 C CA . SER A 1 170 ? 14.989 -5.426 -19.328 1.00 76.38 170 SER A CA 1
ATOM 1382 C C . SER A 1 170 ? 16.347 -4.900 -18.852 1.00 76.38 170 SER A C 1
ATOM 1384 O O . SER A 1 170 ? 16.931 -5.500 -17.952 1.00 76.38 170 SER A O 1
ATOM 1386 N N . SER A 1 171 ? 16.844 -3.798 -19.429 1.00 82.94 171 SER A N 1
ATOM 1387 C CA . SER A 1 171 ? 18.099 -3.165 -19.006 1.00 82.94 171 SER A CA 1
ATOM 1388 C C . SER A 1 171 ? 17.930 -2.266 -17.787 1.00 82.94 171 SER A C 1
ATOM 1390 O O . SER A 1 171 ? 18.820 -2.217 -16.940 1.00 82.94 171 SER A O 1
ATOM 1392 N N . ASP A 1 172 ? 16.801 -1.562 -17.702 1.00 82.81 172 ASP A N 1
ATOM 1393 C CA . ASP A 1 172 ? 16.630 -0.465 -16.747 1.00 82.81 172 ASP A CA 1
ATOM 1394 C C . ASP A 1 172 ? 15.904 -0.913 -15.465 1.00 82.81 172 ASP A C 1
ATOM 1396 O O . ASP A 1 172 ? 15.998 -0.250 -14.430 1.00 82.81 172 ASP A O 1
ATOM 1400 N N . PHE A 1 173 ? 15.201 -2.053 -15.511 1.00 87.88 173 PHE A N 1
ATOM 1401 C CA . PHE A 1 173 ? 14.341 -2.528 -14.427 1.00 87.88 173 PHE A CA 1
ATOM 1402 C C . PHE A 1 173 ? 14.614 -3.979 -14.026 1.00 87.88 173 PHE A C 1
ATOM 1404 O O . PHE A 1 173 ? 14.796 -4.870 -14.858 1.00 87.88 173 PHE A O 1
ATOM 1411 N N . ASN A 1 174 ? 14.542 -4.242 -12.721 1.00 87.81 174 ASN A N 1
ATOM 1412 C CA . ASN A 1 174 ? 14.768 -5.571 -12.169 1.00 87.81 174 ASN A CA 1
ATOM 1413 C C . ASN A 1 174 ? 13.501 -6.438 -12.249 1.00 87.81 174 ASN A C 1
ATOM 1415 O O . ASN A 1 174 ? 12.607 -6.346 -11.408 1.00 87.81 174 ASN A O 1
ATOM 1419 N N . GLN A 1 175 ? 13.474 -7.345 -13.226 1.00 86.81 175 GLN A N 1
ATOM 1420 C CA . GLN A 1 175 ? 12.343 -8.240 -13.502 1.00 86.81 175 GLN A CA 1
ATOM 1421 C C . GLN A 1 175 ? 12.088 -9.312 -12.427 1.00 86.81 175 GLN A C 1
ATOM 1423 O O . GLN A 1 175 ? 11.060 -9.983 -12.464 1.00 86.81 175 GLN A O 1
ATOM 1428 N N . HIS A 1 176 ? 13.002 -9.497 -11.470 1.00 87.88 176 HIS A N 1
ATOM 1429 C CA . HIS A 1 176 ? 12.855 -10.507 -10.416 1.00 87.88 176 HIS A CA 1
ATOM 1430 C C . HIS A 1 176 ? 12.073 -10.002 -9.195 1.00 87.88 176 HIS A C 1
ATOM 1432 O O . HIS A 1 176 ? 11.798 -10.782 -8.276 1.00 87.88 176 HIS A O 1
ATOM 1438 N N . LEU A 1 177 ? 11.755 -8.705 -9.142 1.00 89.25 177 LEU A N 1
ATOM 1439 C CA . LEU A 1 177 ? 10.955 -8.121 -8.069 1.00 89.25 177 LEU A CA 1
ATOM 1440 C C . LEU A 1 177 ? 9.452 -8.303 -8.338 1.00 89.25 177 LEU A C 1
ATOM 1442 O O . LEU A 1 177 ? 9.039 -8.240 -9.495 1.00 89.25 177 LEU A O 1
ATOM 1446 N N . PRO A 1 178 ? 8.618 -8.453 -7.288 1.00 87.75 178 PRO A N 1
ATOM 1447 C CA . PRO A 1 178 ? 7.161 -8.499 -7.429 1.00 87.75 178 PRO A CA 1
ATOM 1448 C C . PRO A 1 178 ? 6.589 -7.316 -8.219 1.00 87.75 178 PRO A C 1
ATOM 1450 O O . PRO A 1 178 ? 5.714 -7.505 -9.060 1.00 87.75 178 PRO A O 1
ATOM 1453 N N . PHE A 1 179 ? 7.106 -6.109 -7.973 1.00 89.00 179 PHE A N 1
ATOM 1454 C CA . PHE A 1 179 ? 6.901 -4.943 -8.825 1.00 89.00 179 PHE A CA 1
ATOM 1455 C C . PHE A 1 179 ? 8.235 -4.571 -9.494 1.00 89.00 179 PHE A C 1
ATOM 1457 O O . PHE A 1 179 ? 9.110 -4.003 -8.824 1.00 89.00 179 PHE A O 1
ATOM 1464 N N . PRO A 1 180 ? 8.421 -4.903 -10.786 1.00 88.12 180 PRO A N 1
ATOM 1465 C CA . PRO A 1 180 ? 9.725 -4.820 -11.438 1.00 88.12 180 PRO A CA 1
ATOM 1466 C C . PRO A 1 180 ? 10.125 -3.387 -11.786 1.00 88.12 180 PRO A C 1
ATOM 1468 O O . PRO A 1 180 ? 11.308 -3.068 -11.849 1.00 88.12 180 PRO A O 1
ATOM 1471 N N . TYR A 1 181 ? 9.150 -2.493 -11.948 1.00 89.25 181 TYR A N 1
ATOM 1472 C CA . TYR A 1 181 ? 9.378 -1.141 -12.452 1.00 89.25 181 TYR A CA 1
ATOM 1473 C C . TYR A 1 181 ? 9.896 -0.157 -11.397 1.00 89.25 181 TYR A C 1
ATOM 1475 O O . TYR A 1 181 ? 9.843 1.047 -11.601 1.00 89.25 181 TYR A O 1
ATOM 1483 N N . MET A 1 182 ? 10.363 -0.627 -10.240 1.00 88.88 182 MET A N 1
ATOM 1484 C CA . MET A 1 182 ? 10.826 0.253 -9.169 1.00 88.88 182 MET A CA 1
ATOM 1485 C C . MET A 1 182 ? 12.336 0.471 -9.232 1.00 88.88 182 MET A C 1
ATOM 1487 O O . MET A 1 182 ? 13.117 -0.477 -9.137 1.00 88.88 182 MET A O 1
ATOM 1491 N N . VAL A 1 183 ? 12.748 1.737 -9.290 1.00 88.75 183 VAL A N 1
ATOM 1492 C CA . VAL A 1 183 ? 14.164 2.118 -9.241 1.00 88.75 183 VAL A CA 1
ATOM 1493 C C . VAL A 1 183 ? 14.550 2.412 -7.796 1.00 88.75 183 VAL A C 1
ATOM 1495 O O . VAL A 1 183 ? 14.260 3.480 -7.253 1.00 88.75 183 VAL A O 1
ATOM 1498 N N . TYR A 1 184 ? 15.184 1.439 -7.145 1.00 90.81 184 TYR A N 1
ATOM 1499 C CA . TYR A 1 184 ? 15.705 1.611 -5.792 1.00 90.81 184 TYR A CA 1
ATOM 1500 C C . TYR A 1 184 ? 17.074 2.309 -5.825 1.00 90.81 184 TYR A C 1
ATOM 1502 O O . TYR A 1 184 ? 17.885 2.022 -6.703 1.00 90.81 184 TYR A O 1
ATOM 1510 N N . PRO A 1 185 ? 17.400 3.169 -4.840 1.00 91.06 185 PRO A N 1
ATOM 1511 C CA . PRO A 1 185 ? 18.699 3.847 -4.763 1.00 91.06 185 PRO A CA 1
ATOM 1512 C C . PRO A 1 185 ? 19.835 2.926 -4.270 1.00 91.06 185 PRO A C 1
ATOM 1514 O O . PRO A 1 185 ? 20.877 3.400 -3.823 1.00 91.06 185 PRO A O 1
ATOM 1517 N N . TYR A 1 186 ? 19.626 1.610 -4.290 1.00 92.38 186 TYR A N 1
ATOM 1518 C CA . TYR A 1 186 ? 20.560 0.588 -3.835 1.00 92.38 186 TYR A CA 1
ATOM 1519 C C . TYR A 1 186 ? 20.463 -0.646 -4.736 1.00 92.38 186 TYR A C 1
ATOM 1521 O O . TYR A 1 186 ? 19.445 -0.871 -5.388 1.00 92.38 186 TYR A O 1
ATOM 1529 N N . GLN A 1 187 ? 21.517 -1.465 -4.755 1.00 92.06 187 GLN A N 1
ATOM 1530 C CA . GLN A 1 187 ? 21.543 -2.698 -5.544 1.00 92.06 187 GLN A CA 1
ATOM 1531 C C . GLN A 1 187 ? 20.515 -3.702 -5.011 1.00 92.06 187 GLN A C 1
ATOM 1533 O O . GLN A 1 187 ? 20.564 -4.086 -3.842 1.00 92.06 187 GLN A O 1
ATOM 1538 N N . ASN A 1 188 ? 19.594 -4.130 -5.872 1.00 91.56 188 ASN A N 1
ATOM 1539 C CA . ASN A 1 188 ? 18.486 -5.019 -5.519 1.00 91.56 188 ASN A CA 1
ATOM 1540 C C . ASN A 1 188 ? 18.417 -6.284 -6.393 1.00 91.56 188 ASN A C 1
ATOM 1542 O O . ASN A 1 188 ? 17.447 -7.027 -6.305 1.00 91.56 188 ASN A O 1
ATOM 1546 N N . GLU A 1 189 ? 19.430 -6.542 -7.222 1.00 90.69 189 GLU A N 1
ATOM 1547 C CA . GLU A 1 189 ? 19.468 -7.705 -8.120 1.00 90.69 189 GLU A CA 1
ATOM 1548 C C . GLU A 1 189 ? 19.600 -9.032 -7.362 1.00 90.69 189 GLU A C 1
ATOM 1550 O O . GLU A 1 189 ? 19.058 -10.048 -7.785 1.00 90.69 189 GLU A O 1
ATOM 1555 N N . GLN A 1 190 ? 20.320 -9.036 -6.237 1.00 91.81 190 GLN A N 1
ATOM 1556 C CA . GLN A 1 190 ? 20.639 -10.249 -5.485 1.00 91.81 190 GLN A CA 1
ATOM 1557 C C . GLN A 1 190 ? 20.994 -9.953 -4.021 1.00 91.81 190 GLN A C 1
ATOM 1559 O O . GLN A 1 190 ? 21.283 -8.819 -3.632 1.00 91.81 190 GLN A O 1
ATOM 1564 N N . GLY A 1 191 ? 20.969 -10.997 -3.188 1.00 94.06 191 GLY A N 1
ATOM 1565 C CA . GLY A 1 191 ? 21.375 -10.925 -1.784 1.00 94.06 191 GLY A CA 1
ATOM 1566 C C . GLY A 1 191 ? 20.428 -10.099 -0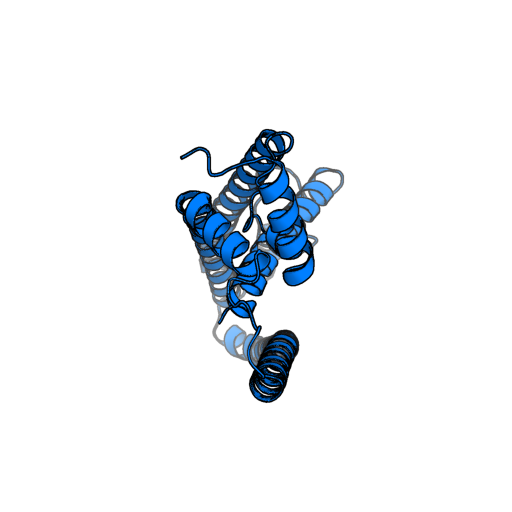.909 1.00 94.06 191 GLY A C 1
ATOM 1567 O O . GLY A 1 191 ? 19.211 -10.148 -1.062 1.00 94.06 191 GLY A O 1
ATOM 1568 N N . PHE A 1 192 ? 20.990 -9.355 0.048 1.00 95.31 192 PHE A N 1
ATOM 1569 C CA . PHE A 1 192 ? 20.211 -8.631 1.060 1.00 95.31 192 PHE A CA 1
ATOM 1570 C C . PHE A 1 192 ? 19.313 -7.536 0.468 1.00 95.31 192 PHE A C 1
ATOM 1572 O O . PHE A 1 192 ? 18.162 -7.411 0.881 1.00 95.31 192 PHE A O 1
ATOM 1579 N N . GLY A 1 193 ? 19.811 -6.776 -0.513 1.00 94.00 193 GLY A N 1
ATOM 1580 C CA . GLY A 1 193 ? 19.046 -5.697 -1.143 1.00 94.00 193 GLY A CA 1
ATOM 1581 C C . GLY A 1 193 ? 17.775 -6.204 -1.824 1.00 94.00 193 GLY A C 1
ATOM 1582 O O . GLY A 1 193 ? 16.719 -5.602 -1.657 1.00 94.00 193 GLY A O 1
ATOM 1583 N N . TYR A 1 194 ? 17.851 -7.362 -2.488 1.00 94.19 194 TYR A N 1
ATOM 1584 C CA . TYR A 1 194 ? 16.690 -8.025 -3.085 1.00 94.19 194 TYR A CA 1
ATOM 1585 C C . TYR A 1 194 ? 15.617 -8.352 -2.037 1.00 94.19 194 TYR A C 1
ATOM 1587 O O . TYR A 1 194 ? 14.474 -7.910 -2.152 1.00 94.19 194 TYR A O 1
ATOM 1595 N N . TYR A 1 195 ? 15.985 -9.074 -0.971 1.00 95.25 195 TYR A N 1
ATOM 1596 C CA . TYR A 1 195 ? 15.030 -9.449 0.078 1.00 95.25 195 TYR A CA 1
ATOM 1597 C C . TYR A 1 195 ? 14.447 -8.228 0.795 1.00 95.25 195 TYR A C 1
ATOM 1599 O O . TYR A 1 195 ? 13.257 -8.214 1.108 1.00 95.25 195 TYR A O 1
ATOM 1607 N N . ALA A 1 196 ? 15.255 -7.187 1.015 1.00 95.50 196 ALA A N 1
ATOM 1608 C CA . ALA A 1 196 ? 14.785 -5.930 1.584 1.00 95.50 196 ALA A CA 1
ATOM 1609 C C . ALA A 1 196 ? 13.734 -5.260 0.684 1.00 95.50 196 ALA A C 1
ATOM 1611 O O . ALA A 1 196 ? 12.679 -4.866 1.181 1.00 95.50 196 ALA A O 1
ATOM 1612 N N . SER A 1 197 ? 13.971 -5.187 -0.631 1.00 95.12 197 SER A N 1
ATOM 1613 C CA . SER A 1 197 ? 12.995 -4.664 -1.593 1.00 95.12 197 SER A CA 1
ATOM 1614 C C . SER A 1 197 ? 11.703 -5.482 -1.599 1.00 95.12 197 SER A C 1
ATOM 1616 O O . SER A 1 197 ? 10.626 -4.899 -1.512 1.00 95.12 197 SER A O 1
ATOM 1618 N N . VAL A 1 198 ? 11.787 -6.816 -1.619 1.00 93.38 198 VAL A N 1
ATOM 1619 C CA . VAL A 1 198 ? 10.604 -7.696 -1.591 1.00 93.38 198 VAL A CA 1
ATOM 1620 C C . VAL A 1 198 ? 9.777 -7.486 -0.321 1.00 93.38 198 VAL A C 1
ATOM 1622 O O . VAL A 1 198 ? 8.560 -7.328 -0.401 1.00 93.38 198 VAL A O 1
ATOM 1625 N N . ILE A 1 199 ? 10.419 -7.435 0.851 1.00 95.06 199 ILE A N 1
ATOM 1626 C CA . ILE A 1 199 ? 9.728 -7.189 2.127 1.00 95.06 199 ILE A CA 1
ATOM 1627 C C . ILE A 1 199 ? 9.062 -5.811 2.118 1.00 95.06 199 ILE A C 1
ATOM 1629 O O . ILE A 1 199 ? 7.910 -5.680 2.526 1.00 95.06 199 ILE A O 1
ATOM 1633 N N . LEU A 1 200 ? 9.757 -4.786 1.624 1.00 96.00 200 LEU A N 1
ATOM 1634 C CA . LEU A 1 200 ? 9.214 -3.437 1.510 1.00 96.00 200 LEU A CA 1
ATOM 1635 C C . LEU A 1 200 ? 7.988 -3.379 0.583 1.00 96.00 200 LEU A C 1
ATOM 1637 O O . LEU A 1 200 ? 6.974 -2.792 0.964 1.00 96.00 200 LEU A O 1
ATOM 1641 N N . GLN A 1 201 ? 8.038 -4.044 -0.576 1.00 94.81 201 GLN A N 1
ATOM 1642 C CA . GLN A 1 201 ? 6.896 -4.142 -1.494 1.00 94.81 201 GLN A CA 1
ATOM 1643 C C . GLN A 1 201 ? 5.726 -4.899 -0.863 1.00 94.81 201 GLN A C 1
ATOM 1645 O O . GLN A 1 201 ? 4.582 -4.469 -0.990 1.00 94.81 201 GLN A O 1
ATOM 1650 N N . LEU A 1 202 ? 5.999 -5.980 -0.124 1.00 93.19 202 LEU A N 1
ATOM 1651 C CA . LEU A 1 202 ? 4.975 -6.735 0.598 1.00 93.19 202 LEU A CA 1
ATOM 1652 C C . LEU A 1 202 ? 4.286 -5.875 1.669 1.00 93.19 202 LEU A C 1
ATOM 1654 O O . LEU A 1 202 ? 3.061 -5.920 1.804 1.00 93.19 202 LEU A O 1
ATOM 1658 N N . VAL A 1 203 ? 5.050 -5.067 2.412 1.00 93.94 203 VAL A N 1
ATOM 1659 C CA . VAL A 1 203 ? 4.499 -4.130 3.403 1.00 93.94 203 VAL A CA 1
ATOM 1660 C C . VAL A 1 203 ? 3.600 -3.103 2.720 1.00 93.94 203 VAL A C 1
ATOM 1662 O O . VAL A 1 203 ? 2.473 -2.901 3.165 1.00 93.94 203 VAL A O 1
ATOM 1665 N N . VAL A 1 204 ? 4.036 -2.504 1.608 1.00 95.19 204 VAL A N 1
ATOM 1666 C CA . VAL A 1 204 ? 3.206 -1.552 0.851 1.00 95.19 204 VAL A CA 1
ATOM 1667 C C . VAL A 1 204 ? 1.946 -2.212 0.305 1.00 95.19 204 VAL A C 1
ATOM 1669 O O . VAL A 1 204 ? 0.866 -1.641 0.447 1.00 95.19 204 VAL A O 1
ATOM 1672 N N . ALA A 1 205 ? 2.044 -3.417 -0.256 1.00 91.50 205 ALA A N 1
ATOM 1673 C CA . ALA A 1 205 ? 0.894 -4.176 -0.745 1.00 91.50 205 ALA A CA 1
ATOM 1674 C C . ALA A 1 205 ? -0.107 -4.485 0.382 1.00 91.50 205 ALA A C 1
ATOM 1676 O O . ALA A 1 205 ? -1.316 -4.359 0.200 1.00 91.50 205 ALA A O 1
ATOM 1677 N N . THR A 1 206 ? 0.395 -4.823 1.572 1.00 88.62 206 THR A N 1
ATOM 1678 C CA . THR A 1 206 ? -0.441 -5.083 2.752 1.00 88.62 206 THR A CA 1
ATOM 1679 C C . THR A 1 206 ? -1.136 -3.814 3.238 1.00 88.62 206 THR A C 1
ATOM 1681 O O . THR A 1 206 ? -2.329 -3.847 3.527 1.00 88.62 206 THR A O 1
ATOM 1684 N N . LEU A 1 207 ? -0.422 -2.685 3.297 1.00 93.19 207 LEU A N 1
ATOM 1685 C CA . LEU A 1 207 ? -0.991 -1.397 3.702 1.00 93.19 207 LEU A CA 1
ATOM 1686 C C . LEU A 1 207 ? -2.053 -0.932 2.711 1.00 93.19 207 LEU A C 1
ATOM 1688 O O . LEU A 1 207 ? -3.172 -0.620 3.094 1.00 93.19 207 LEU A O 1
ATOM 1692 N N . THR A 1 208 ? -1.725 -0.947 1.424 1.00 91.94 208 THR A N 1
ATOM 1693 C CA . THR A 1 208 ? -2.629 -0.498 0.367 1.00 91.94 208 THR A CA 1
ATOM 1694 C C . THR A 1 208 ? -3.862 -1.388 0.235 1.00 91.94 208 THR A C 1
ATOM 1696 O O . THR A 1 208 ? -4.989 -0.894 0.307 1.00 91.94 208 THR A O 1
ATOM 1699 N N . GLY A 1 209 ? -3.669 -2.705 0.122 1.00 88.88 209 GLY A N 1
ATOM 1700 C CA . GLY A 1 209 ? -4.759 -3.676 0.057 1.00 88.88 209 GLY A CA 1
ATOM 1701 C C . GLY A 1 209 ? -5.597 -3.705 1.335 1.00 88.88 209 GLY A C 1
ATOM 1702 O O . GLY A 1 209 ? -6.822 -3.766 1.264 1.00 88.88 209 GLY A O 1
ATOM 1703 N N . GLY A 1 210 ? -4.957 -3.591 2.501 1.00 86.25 210 GLY A N 1
ATOM 1704 C CA . GLY A 1 210 ? -5.627 -3.541 3.797 1.00 86.25 210 GLY A CA 1
ATOM 1705 C C . GLY A 1 210 ? -6.480 -2.286 3.969 1.00 86.25 210 GLY A C 1
ATOM 1706 O O . GLY A 1 210 ? -7.660 -2.399 4.289 1.00 86.25 210 GLY A O 1
ATOM 1707 N N . SER A 1 211 ? -5.930 -1.096 3.708 1.00 87.94 211 SER A N 1
ATOM 1708 C CA . SER A 1 211 ? -6.666 0.168 3.847 1.00 87.94 211 SER A CA 1
ATOM 1709 C C . SER A 1 211 ? -7.853 0.251 2.888 1.00 87.94 211 SER A C 1
ATOM 1711 O O . SER A 1 211 ? -8.927 0.702 3.285 1.00 87.94 211 SER A O 1
ATOM 1713 N N . ILE A 1 212 ? -7.696 -0.213 1.645 1.00 85.88 212 ILE A N 1
ATOM 1714 C CA . ILE A 1 212 ? -8.794 -0.239 0.667 1.00 85.88 212 ILE A CA 1
ATOM 1715 C C . ILE A 1 212 ? -9.828 -1.299 1.038 1.00 85.88 212 ILE A C 1
ATOM 1717 O O . ILE A 1 212 ? -11.022 -1.014 1.007 1.00 85.88 212 ILE A O 1
ATOM 1721 N N . GLY A 1 213 ? -9.382 -2.494 1.433 1.00 81.06 213 GLY A N 1
ATOM 1722 C CA . GLY A 1 213 ? -10.264 -3.576 1.865 1.00 81.06 213 GLY A CA 1
ATOM 1723 C C . GLY A 1 213 ? -11.134 -3.173 3.054 1.00 81.06 213 GLY A C 1
ATOM 1724 O O . GLY A 1 213 ? -12.344 -3.375 3.010 1.00 81.06 213 GLY A O 1
ATOM 1725 N N . VAL A 1 214 ? -10.539 -2.526 4.062 1.00 79.88 214 VAL A N 1
ATOM 1726 C CA . VAL A 1 214 ? -11.267 -1.962 5.210 1.00 79.88 214 VAL A CA 1
ATOM 1727 C C . VAL A 1 214 ? -12.224 -0.857 4.761 1.00 79.88 214 VAL A C 1
ATOM 1729 O O . VAL A 1 214 ? -13.369 -0.823 5.191 1.00 79.88 214 VAL A O 1
ATOM 1732 N N . SER A 1 215 ? -11.794 0.038 3.870 1.00 77.50 215 SER A N 1
ATOM 1733 C CA . SER A 1 215 ? -12.654 1.139 3.408 1.00 77.50 215 SER A CA 1
ATOM 1734 C C . SER A 1 215 ? -13.872 0.643 2.616 1.00 77.50 215 SER A C 1
ATOM 1736 O O . SER A 1 215 ? -14.936 1.249 2.691 1.00 77.50 215 SER A O 1
ATOM 1738 N N . LEU A 1 216 ? -13.733 -0.464 1.878 1.00 70.38 216 LEU A N 1
ATOM 1739 C CA . LEU A 1 216 ? -14.824 -1.096 1.131 1.00 70.38 216 LEU A CA 1
ATOM 1740 C C . LEU A 1 216 ? -15.741 -1.959 2.004 1.00 70.38 216 LEU A C 1
ATOM 1742 O O . LEU A 1 216 ? -16.889 -2.151 1.631 1.00 70.38 216 LEU A O 1
ATOM 1746 N N . SER A 1 217 ? -15.276 -2.470 3.147 1.00 63.97 217 SER A N 1
ATOM 1747 C CA . SER A 1 217 ? -16.123 -3.228 4.084 1.00 63.97 217 SER A CA 1
ATOM 1748 C C . SER A 1 217 ? -17.043 -2.360 4.943 1.00 63.97 217 SER A C 1
ATOM 1750 O O . SER A 1 217 ? -17.650 -2.872 5.874 1.00 63.97 217 SER A O 1
ATOM 1752 N N . HIS A 1 218 ? -17.080 -1.054 4.683 1.00 58.62 218 HIS A N 1
ATOM 1753 C CA . HIS A 1 218 ? -17.856 -0.066 5.431 1.00 58.62 218 HIS A CA 1
ATOM 1754 C C . HIS A 1 218 ? -18.795 0.772 4.550 1.00 58.62 218 HIS A C 1
ATOM 1756 O O . HIS A 1 218 ? -19.442 1.690 5.060 1.00 58.62 218 HIS A O 1
ATOM 1762 N N . LEU A 1 219 ? -18.836 0.486 3.244 1.00 46.56 219 LEU A N 1
ATOM 1763 C CA . LEU A 1 219 ? -19.745 1.079 2.259 1.00 46.56 219 LEU A CA 1
ATOM 1764 C C . LEU A 1 219 ? -20.848 0.079 1.907 1.00 46.56 219 LEU A C 1
ATOM 1766 O O . LEU A 1 219 ? -22.024 0.506 1.896 1.00 46.56 219 LEU A O 1
#

Foldseek 3Di:
DPPCDPVLQVLLVVLCCVPLPCLCVLLLLAARPHPVCNVVSVVVLVVLLVLLVVQLVQLVVLLVVCVQAWPVVNVVSVVLSVLSVVLSVSNVVSVVCNVVVSVVSSCVSVPVPPPPDDPPVVVVVVVVVLVVLVVVLVCVVVVVVVVVVVCVVCVVVVVVVINHDPVVLVVQWAPVEPSTSGDDPDDQNDDPNVVVRNVSVVSSCSNSVSSVSVVSSVD

Mean predicted aligned error: 9.16 Å